Protein 6D0S (pdb70)

Solvent-accessible surface area: 13799 Å² total

Radius of gyration: 19.74 Å; Cα contacts (8 Å, |Δi|>4): 291; chains: 1; bounding box: 46×57×44 Å

GO terms:
  GO:0071889 14-3-3 protein binding (F, IDA)
  GO:0005515 protein binding (F, IPI)

Foldseek 3Di:
DDLQVVVCVQVVDQAHPLLVLLVSLQLHHPLQCLLVSLCDLLCQDDRHPVHLVVLLVVLVVLVDVVDDDLCDAVVNVVLLVSLVVSLCVVPVQDDDLQSLLLVLLLLSLVCNVDPDDSVDDDCVPPDPVSNSSSSSRSSSSSSSVCVLLVCCDGVVRNSLVVLLVVLLVLCCVVPVPLSVLCVVQVNRSCLQSSCCLSHVCPLAAPSQLVNRLVSNCSSDSCSVLSSLLLSLVCVVCVVVLSPDDHNVSNSVCSNHPPHHVPHSVVSSVSSVSSVVSCVVVVVD

Sequence (284 aa):
KTRLEKFRQLLSSQNTDLDELRKCSWPGVPREVRPITWRLLSGYLPANTETLQRKREEYFGFIEQYYIPLFQQPLVQEIFERILFIWAIRHPASVQGINDLVTPFFVVFLSEYVEEDVENFDVTNLSQDMLRSIEADSFWCMSKLLDGIQDNYTFAQPGIQKKVKALEELVSRIDEQVHNHFRRYEVEYLQFAFRWMNNLLMRELPLRCTIRLWDTYQSEGFSHFHLYVCAAFLIKWRKEILDEEDFQGLLMLLQNLPTIHWGNEEIGLLLAEAYRLKYMFADA

InterPro domains:
  IPR000195 Rab-GAP-TBC domain [PF00566] (214-457)
  IPR000195 Rab-GAP-TBC domain [PS50086] (210-434)
  IPR000195 Rab-GAP-TBC domain [SM00164] (207-460)
  IPR035969 Rab-GAP-TBC domain superfamily [SSF47923] (187-394)
  IPR035969 Rab-GAP-TBC domain superfamily [SSF47923] (370-494)

B-factor: mean 67.89, std 17.17, range [40.07, 155.14]

Organism: Homo sapiens (NCBI:txid9606)

CATH classification: 1.10.472.80

Structure (mmCIF, N/CA/C/O backbone):
data_6D0S
#
_entry.id   6D0S
#
_cell.length_a   78.015
_cell.length_b   78.015
_cell.length_c   217.699
_cell.angle_alpha   90.000
_cell.angle_beta   90.000
_cell.angle_gamma   120.000
#
_symmetry.space_group_name_H-M   'P 65 2 2'
#
loop_
_entity.id
_entity.type
_entity.pdbx_description
1 polymer 'TBC1 domain family member 22B'
2 non-polymer 'SULFATE ION'
3 non-polymer 'UNKNOWN ATOM OR ION'
#
loop_
_atom_site.group_PDB
_atom_site.id
_atom_site.type_symbol
_atom_site.label_atom_id
_atom_site.label_alt_id
_atom_site.label_comp_id
_atom_site.label_asym_id
_atom_site.label_entity_id
_atom_site.label_seq_id
_atom_site.pdbx_PDB_ins_code
_atom_site.Cartn_x
_atom_site.Cartn_y
_atom_site.Cartn_z
_atom_site.occupancy
_atom_site.B_iso_or_equiv
_atom_site.auth_seq_id
_atom_site.auth_comp_id
_atom_site.auth_asym_id
_atom_site.auth_atom_id
_atom_site.pdbx_PDB_model_num
ATOM 1 N N . LYS A 1 24 ? 81.016 3.943 5.339 1.00 104.20 183 LYS A N 1
ATOM 2 C CA . LYS A 1 24 ? 79.970 3.921 4.314 1.00 100.73 183 LYS A CA 1
ATOM 3 C C . LYS A 1 24 ? 79.874 5.223 3.534 1.00 100.33 183 LYS A C 1
ATOM 4 O O . LYS A 1 24 ? 79.849 6.306 4.125 1.00 99.73 183 LYS A O 1
ATOM 6 N N . THR A 1 25 ? 79.768 5.109 2.196 1.00 93.43 184 THR A N 1
ATOM 7 C CA . THR A 1 25 ? 79.611 6.235 1.275 1.00 88.97 184 THR A CA 1
ATOM 8 C C . THR A 1 25 ? 78.242 6.874 1.484 1.00 86.15 184 THR A C 1
ATOM 9 O O . THR A 1 25 ? 77.392 6.320 2.180 1.00 85.46 184 THR A O 1
ATOM 11 N N . ARG A 1 26 ? 78.038 8.045 0.893 1.00 79.41 185 ARG A N 1
ATOM 12 C CA . ARG A 1 26 ? 76.785 8.801 0.958 1.00 75.83 185 ARG A CA 1
ATOM 13 C C . ARG A 1 26 ? 75.620 7.997 0.351 1.00 75.59 185 ARG A C 1
ATOM 14 O O . ARG A 1 26 ? 74.582 7.831 0.998 1.00 73.62 185 ARG A O 1
ATOM 22 N N . LEU A 1 27 ? 75.814 7.497 -0.883 1.00 70.34 186 LEU A N 1
ATOM 23 C CA . LEU A 1 27 ? 74.845 6.688 -1.621 1.00 68.70 186 LEU A CA 1
ATOM 24 C C . LEU A 1 27 ? 74.466 5.422 -0.834 1.00 72.68 186 LEU A C 1
ATOM 25 O O . LEU A 1 27 ? 73.286 5.087 -0.771 1.00 72.13 186 LEU A O 1
ATOM 30 N N . GLU A 1 28 ? 75.465 4.761 -0.203 1.00 69.29 187 GLU A N 1
ATOM 31 C CA . GLU A 1 28 ? 75.320 3.532 0.583 1.00 70.11 187 GLU A CA 1
ATOM 32 C C . GLU A 1 28 ? 74.504 3.754 1.856 1.00 74.91 187 GLU A C 1
ATOM 33 O O . GLU A 1 28 ? 73.652 2.920 2.177 1.00 74.91 187 GLU A O 1
ATOM 39 N N . LYS A 1 29 ? 74.746 4.888 2.564 1.00 70.73 188 LYS A N 1
ATOM 40 C CA . LYS A 1 29 ? 74.017 5.262 3.785 1.00 70.22 188 LYS A CA 1
ATOM 41 C C . LYS A 1 29 ? 72.527 5.415 3.461 1.00 71.36 188 LYS A C 1
ATOM 42 O O . LYS A 1 29 ? 71.697 4.866 4.189 1.00 73.52 188 LYS A O 1
ATOM 44 N N . PHE A 1 30 ? 72.205 6.093 2.328 1.00 62.18 189 PHE A N 1
ATOM 45 C CA . PHE A 1 30 ? 70.840 6.299 1.837 1.00 58.81 189 PHE A CA 1
ATOM 46 C C . PHE A 1 30 ? 70.188 4.963 1.489 1.00 63.75 189 PHE A C 1
ATOM 47 O O . PHE A 1 30 ? 69.095 4.681 1.972 1.00 63.99 189 PHE A O 1
ATOM 55 N N . ARG A 1 31 ? 70.873 4.124 0.701 1.00 61.60 190 ARG A N 1
ATOM 56 C CA . ARG A 1 31 ? 70.364 2.804 0.325 1.00 63.44 190 ARG A CA 1
ATOM 57 C C . ARG A 1 31 ? 70.122 1.942 1.558 1.00 69.93 190 ARG A C 1
ATOM 58 O O . ARG A 1 31 ? 69.162 1.171 1.561 1.00 69.21 190 ARG A O 1
ATOM 66 N N . GLN A 1 32 ? 70.935 2.127 2.633 1.00 68.54 191 GLN A N 1
ATOM 67 C CA . GLN A 1 32 ? 70.716 1.395 3.888 1.00 70.79 191 GLN A CA 1
ATOM 68 C C . GLN A 1 32 ? 69.384 1.877 4.497 1.00 72.67 191 GLN A C 1
ATOM 69 O O . GLN A 1 32 ? 68.529 1.053 4.799 1.00 72.49 191 GLN A O 1
ATOM 75 N N . LEU A 1 33 ? 69.191 3.201 4.593 1.00 66.84 192 LEU A N 1
ATOM 76 C CA . LEU A 1 33 ? 67.968 3.820 5.103 1.00 66.72 192 LEU A CA 1
ATOM 77 C C . LEU A 1 33 ? 66.726 3.453 4.269 1.00 68.50 192 LEU A C 1
ATOM 78 O O . LEU A 1 33 ? 65.659 3.252 4.841 1.00 70.05 192 LEU A O 1
ATOM 83 N N . LEU A 1 34 ? 66.854 3.393 2.935 1.00 61.24 193 LEU A N 1
ATOM 84 C CA . LEU A 1 34 ? 65.709 3.114 2.064 1.00 60.32 193 LEU A CA 1
ATOM 85 C C . LEU A 1 34 ? 65.421 1.636 1.809 1.00 66.88 193 LEU A C 1
ATOM 86 O O . LEU A 1 34 ? 64.394 1.340 1.198 1.00 66.61 193 LEU A O 1
ATOM 91 N N . SER A 1 35 ? 66.296 0.720 2.243 1.00 65.98 194 SER A N 1
ATOM 92 C CA . SER A 1 35 ? 66.052 -0.713 2.030 1.00 69.80 194 SER A CA 1
ATOM 93 C C . SER A 1 35 ? 65.242 -1.335 3.175 1.00 78.03 194 SER A C 1
ATOM 94 O O . SER A 1 35 ? 64.814 -2.480 3.057 1.00 81.55 194 SER A O 1
ATOM 97 N N . SER A 1 36 ? 65.024 -0.585 4.270 1.00 74.89 195 SER A N 1
ATOM 98 C CA . SER A 1 36 ? 64.236 -1.058 5.404 1.00 77.70 195 SER A CA 1
ATOM 99 C C . SER A 1 36 ? 62.736 -0.874 5.116 1.00 82.41 195 SER A C 1
ATOM 100 O O . SER A 1 36 ? 62.364 0.052 4.388 1.00 79.20 195 SER A O 1
ATOM 103 N N . GLN A 1 37 ? 61.883 -1.772 5.668 1.00 81.93 196 GLN A N 1
ATOM 104 C CA . GLN A 1 37 ? 60.415 -1.725 5.538 1.00 81.15 196 GLN A CA 1
ATOM 105 C C . GLN A 1 37 ? 59.890 -0.372 6.104 1.00 82.92 196 GLN A C 1
ATOM 106 O O . GLN A 1 37 ? 59.072 0.299 5.463 1.00 81.09 196 GLN A O 1
ATOM 112 N N . ASN A 1 38 ? 60.419 0.029 7.278 1.00 79.75 197 ASN A N 1
ATOM 113 C CA . ASN A 1 38 ? 60.120 1.283 7.955 1.00 78.39 197 ASN A CA 1
ATOM 114 C C . ASN A 1 38 ? 61.333 2.197 7.845 1.00 81.46 197 ASN A C 1
ATOM 115 O O . ASN A 1 38 ? 62.435 1.832 8.267 1.00 83.12 197 ASN A O 1
ATOM 120 N N . THR A 1 39 ? 61.124 3.366 7.240 1.00 74.12 198 THR A N 1
ATOM 121 C CA . THR A 1 39 ? 62.157 4.363 7.022 1.00 72.00 198 THR A CA 1
ATOM 122 C C . THR A 1 39 ? 62.192 5.350 8.194 1.00 74.94 198 THR A C 1
ATOM 123 O O . THR A 1 39 ? 61.151 5.882 8.572 1.00 74.97 198 THR A O 1
ATOM 127 N N . ASP A 1 40 ? 63.372 5.579 8.783 1.00 71.57 199 ASP A N 1
ATOM 128 C CA . ASP A 1 40 ? 63.478 6.577 9.847 1.00 72.87 199 ASP A CA 1
ATOM 129 C C . ASP A 1 40 ? 63.550 7.941 9.142 1.00 73.95 199 ASP A C 1
ATOM 130 O O . ASP A 1 40 ? 64.620 8.358 8.693 1.00 72.24 199 ASP A O 1
ATOM 135 N N . LEU A 1 41 ? 62.380 8.598 9.031 1.00 69.62 200 LEU A N 1
ATOM 136 C CA . LEU A 1 41 ? 62.146 9.889 8.395 1.00 67.92 200 LEU A CA 1
ATOM 137 C C . LEU A 1 41 ? 63.046 11.005 8.934 1.00 72.35 200 LEU A C 1
ATOM 138 O O . LEU A 1 41 ? 63.532 11.813 8.148 1.00 70.14 200 LEU A O 1
ATOM 143 N N . ASP A 1 42 ? 63.314 11.004 10.252 1.00 71.49 201 ASP A N 1
ATOM 144 C CA . ASP A 1 42 ? 64.179 11.979 10.924 1.00 72.03 201 ASP A CA 1
ATOM 145 C C . ASP A 1 42 ? 65.638 11.828 10.483 1.00 73.57 201 ASP A C 1
ATOM 146 O O . ASP A 1 42 ? 66.290 12.830 10.199 1.00 71.84 201 ASP A O 1
ATOM 148 N N . GLU A 1 43 ? 66.131 10.577 10.374 1.00 70.31 202 GLU A N 1
ATOM 149 C CA . GLU A 1 43 ? 67.489 10.287 9.898 1.00 68.96 202 GLU A CA 1
ATOM 150 C C . GLU A 1 43 ? 67.610 10.643 8.401 1.00 68.25 202 GLU A C 1
ATOM 151 O O . GLU A 1 43 ? 68.599 11.259 8.007 1.00 67.33 202 GLU A O 1
ATOM 157 N N . LEU A 1 44 ? 66.588 10.291 7.594 1.00 62.02 203 LEU A N 1
ATOM 158 C CA . LEU A 1 44 ? 66.508 10.605 6.158 1.00 59.70 203 LEU A CA 1
ATOM 159 C C . LEU A 1 44 ? 66.524 12.122 5.914 1.00 62.44 203 LEU A C 1
ATOM 160 O O . LEU A 1 44 ? 67.277 12.572 5.054 1.00 61.07 203 LEU A O 1
ATOM 165 N N . ARG A 1 45 ? 65.722 12.903 6.676 1.00 59.24 204 ARG A N 1
ATOM 166 C CA . ARG A 1 45 ? 65.697 14.375 6.574 1.00 58.67 204 ARG A CA 1
ATOM 167 C C . ARG A 1 45 ? 67.099 14.911 6.876 1.00 61.11 204 ARG A C 1
ATOM 168 O O . ARG A 1 45 ? 67.605 15.719 6.106 1.00 59.38 204 ARG A O 1
ATOM 176 N N . LYS A 1 46 ? 67.739 14.409 7.961 1.00 58.45 205 LYS A N 1
ATOM 177 C CA . LYS A 1 46 ? 69.088 14.807 8.376 1.00 60.32 205 LYS A CA 1
ATOM 178 C C . LYS A 1 46 ? 70.118 14.487 7.307 1.00 63.82 205 LYS A C 1
ATOM 179 O O . LYS A 1 46 ? 70.976 15.318 7.029 1.00 62.16 205 LYS A O 1
ATOM 182 N N . CYS A 1 47 ? 69.998 13.310 6.675 1.00 61.95 206 CYS A N 1
ATOM 183 C CA . CYS A 1 47 ? 70.880 12.875 5.593 1.00 63.02 206 CYS A CA 1
ATOM 184 C C . CYS A 1 47 ? 70.647 13.677 4.305 1.00 65.55 206 CYS A C 1
ATOM 185 O O . CYS A 1 47 ? 71.579 13.838 3.533 1.00 65.35 206 CYS A O 1
ATOM 188 N N . SER A 1 48 ? 69.397 14.119 4.047 1.00 59.50 207 SER A N 1
ATOM 189 C CA . SER A 1 48 ? 69.004 14.837 2.835 1.00 56.41 207 SER A CA 1
ATOM 190 C C . SER A 1 48 ? 69.318 16.333 2.848 1.00 60.69 207 SER A C 1
ATOM 191 O O . SER A 1 48 ? 69.538 16.897 1.781 1.00 58.52 207 SER A O 1
ATOM 194 N N . TRP A 1 49 ? 69.379 16.969 4.041 1.00 58.91 208 TRP A N 1
ATOM 195 C CA . TRP A 1 49 ? 69.733 18.390 4.165 1.00 58.01 208 TRP A CA 1
ATOM 196 C C . TRP A 1 49 ? 71.019 18.752 3.367 1.00 60.27 208 TRP A C 1
ATOM 197 O O . TRP A 1 49 ? 70.972 19.705 2.585 1.00 57.71 208 TRP A O 1
ATOM 208 N N . PRO A 1 50 ? 72.132 17.966 3.418 1.00 58.63 209 PRO A N 1
ATOM 209 C CA . PRO A 1 50 ? 73.292 18.298 2.561 1.00 59.01 209 PRO A CA 1
ATOM 210 C C . PRO A 1 50 ? 73.179 17.811 1.089 1.00 60.65 209 PRO A C 1
ATOM 211 O O . PRO A 1 50 ? 74.178 17.833 0.368 1.00 61.70 209 PRO A O 1
ATOM 215 N N . GLY A 1 51 ? 71.982 17.405 0.645 1.00 52.82 210 GLY A N 1
ATOM 216 C CA . GLY A 1 51 ? 71.754 16.939 -0.722 1.00 49.90 210 GLY A CA 1
ATOM 217 C C . GLY A 1 51 ? 71.455 15.464 -0.799 1.00 55.16 210 GLY A C 1
ATOM 218 O O . GLY A 1 51 ? 71.915 14.695 0.043 1.00 57.91 210 GLY A O 1
ATOM 219 N N . VAL A 1 52 ? 70.700 15.045 -1.813 1.00 52.14 211 VAL A N 1
ATOM 220 C CA . VAL A 1 52 ? 70.314 13.638 -1.990 1.00 51.93 211 VAL A CA 1
ATOM 221 C C . VAL A 1 52 ? 71.057 13.038 -3.190 1.00 58.45 211 VAL A C 1
ATOM 222 O O . VAL A 1 52 ? 70.951 13.616 -4.273 1.00 58.21 211 VAL A O 1
ATOM 226 N N . PRO A 1 53 ? 71.736 11.860 -3.078 1.00 57.05 212 PRO A N 1
ATOM 227 C CA . PRO A 1 53 ? 72.326 11.244 -4.286 1.00 58.11 212 PRO A CA 1
ATOM 228 C C . PRO A 1 53 ? 71.254 11.047 -5.361 1.00 59.91 212 PRO A C 1
ATOM 229 O O . PRO A 1 53 ? 70.141 10.640 -5.039 1.00 57.72 212 PRO A O 1
ATOM 233 N N . ARG A 1 54 ? 71.586 11.394 -6.618 1.00 57.46 213 ARG A N 1
ATOM 234 C CA . ARG A 1 54 ? 70.745 11.310 -7.815 1.00 57.45 213 ARG A CA 1
ATOM 235 C C . ARG A 1 54 ? 70.012 9.956 -7.939 1.00 61.76 213 ARG A C 1
ATOM 236 O O . ARG A 1 54 ? 68.829 9.910 -8.270 1.00 60.21 213 ARG A O 1
ATOM 244 N N . GLU A 1 55 ? 70.738 8.862 -7.671 1.00 60.71 214 GLU A N 1
ATOM 245 C CA . GLU A 1 55 ? 70.290 7.474 -7.747 1.00 61.45 214 GLU A CA 1
ATOM 246 C C . GLU A 1 55 ? 69.055 7.172 -6.894 1.00 64.14 214 GLU A C 1
ATOM 247 O O . GLU A 1 55 ? 68.221 6.358 -7.301 1.00 62.80 214 GLU A O 1
ATOM 253 N N . VAL A 1 56 ? 68.923 7.844 -5.722 1.00 59.49 215 VAL A N 1
ATOM 254 C CA . VAL A 1 56 ? 67.814 7.589 -4.776 1.00 57.09 215 VAL A CA 1
ATOM 255 C C . VAL A 1 56 ? 66.849 8.795 -4.585 1.00 58.04 215 VAL A C 1
ATOM 256 O O . VAL A 1 56 ? 65.943 8.724 -3.753 1.00 57.57 215 VAL A O 1
ATOM 260 N N . ARG A 1 57 ? 67.008 9.844 -5.385 1.00 52.03 216 ARG A N 1
ATOM 261 C CA . ARG A 1 57 ? 66.172 11.032 -5.279 1.00 51.03 216 ARG A CA 1
ATOM 262 C C . ARG A 1 57 ? 64.662 10.786 -5.494 1.00 53.62 216 ARG A C 1
ATOM 263 O O . ARG A 1 57 ? 63.903 11.312 -4.674 1.00 53.14 216 ARG A O 1
ATOM 271 N N . PRO A 1 58 ? 64.179 10.007 -6.508 1.00 50.39 217 PRO A N 1
ATOM 272 C CA . PRO A 1 58 ? 62.725 9.815 -6.637 1.00 48.88 217 PRO A CA 1
ATOM 273 C C . PRO A 1 58 ? 62.048 9.296 -5.359 1.00 53.64 217 PRO A C 1
ATOM 274 O O . PRO A 1 58 ? 61.178 9.980 -4.824 1.00 52.76 217 PRO A O 1
ATOM 278 N N . ILE A 1 59 ? 62.466 8.135 -4.840 1.00 51.86 218 ILE A N 1
ATOM 279 C CA . ILE A 1 59 ? 61.876 7.571 -3.619 1.00 52.62 218 ILE A CA 1
ATOM 280 C C . ILE A 1 59 ? 62.083 8.530 -2.401 1.00 54.50 218 ILE A C 1
ATOM 281 O O . ILE A 1 59 ? 61.147 8.703 -1.619 1.00 52.83 218 ILE A O 1
ATOM 286 N N . THR A 1 60 ? 63.255 9.219 -2.313 1.00 50.36 219 THR A N 1
ATOM 287 C CA . THR A 1 60 ? 63.541 10.172 -1.227 1.00 49.97 219 THR A CA 1
ATOM 288 C C . THR A 1 60 ? 62.552 11.347 -1.238 1.00 52.85 219 THR A C 1
ATOM 289 O O . THR A 1 60 ? 62.015 11.661 -0.188 1.00 53.44 219 THR A O 1
ATOM 293 N N . TRP A 1 61 ? 62.272 11.947 -2.406 1.00 48.88 220 TRP A N 1
ATOM 294 C CA . TRP A 1 61 ? 61.311 13.066 -2.545 1.00 47.88 220 TRP A CA 1
ATOM 295 C C . TRP A 1 61 ? 59.889 12.613 -2.163 1.00 52.88 220 TRP A C 1
ATOM 296 O O . TRP A 1 61 ? 59.210 13.339 -1.442 1.00 53.29 220 TRP A O 1
ATOM 307 N N . ARG A 1 62 ? 59.481 11.375 -2.551 1.00 48.99 221 ARG A N 1
ATOM 308 C CA . ARG A 1 62 ? 58.158 10.828 -2.166 1.00 49.55 221 ARG A CA 1
ATOM 309 C C . ARG A 1 62 ? 58.037 10.723 -0.650 1.00 53.06 221 ARG A C 1
ATOM 310 O O . ARG A 1 62 ? 56.971 10.986 -0.091 1.00 52.87 221 ARG A O 1
ATOM 318 N N . LEU A 1 63 ? 59.136 10.332 0.012 1.00 49.38 222 LEU A N 1
ATOM 319 C CA . LEU A 1 63 ? 59.158 10.230 1.471 1.00 50.87 222 LEU A CA 1
ATOM 320 C C . LEU A 1 63 ? 59.254 11.593 2.151 1.00 55.61 222 LEU A C 1
ATOM 321 O O . LEU A 1 63 ? 58.402 11.889 2.985 1.00 58.63 222 LEU A O 1
ATOM 326 N N . LEU A 1 64 ? 60.231 12.440 1.766 1.00 50.66 223 LEU A N 1
ATOM 327 C CA . LEU A 1 64 ? 60.428 13.786 2.346 1.00 51.72 223 LEU A CA 1
ATOM 328 C C . LEU A 1 64 ? 59.207 14.706 2.216 1.00 56.55 223 LEU A C 1
ATOM 329 O O . LEU A 1 64 ? 58.942 15.493 3.124 1.00 57.24 223 LEU A O 1
ATOM 334 N N . SER A 1 65 ? 58.489 14.639 1.083 1.00 51.42 224 SER A N 1
ATOM 335 C CA . SER A 1 65 ? 57.296 15.467 0.858 1.00 51.04 224 SER A CA 1
ATOM 336 C C . SER A 1 65 ? 56.132 15.005 1.753 1.00 59.51 224 SER A C 1
ATOM 337 O O . SER A 1 65 ? 55.237 15.794 2.050 1.00 61.09 224 SER A O 1
ATOM 340 N N . GLY A 1 66 ? 56.159 13.734 2.166 1.00 57.68 225 GLY A N 1
ATOM 341 C CA . GLY A 1 66 ? 55.115 13.128 2.984 1.00 59.63 225 GLY A CA 1
ATOM 342 C C . GLY A 1 66 ? 54.083 12.382 2.160 1.00 66.05 225 GLY A C 1
ATOM 343 O O . GLY A 1 66 ? 53.163 11.791 2.724 1.00 68.52 225 GLY A O 1
ATOM 344 N N . TYR A 1 67 ? 54.233 12.405 0.814 1.00 60.17 226 TYR A N 1
ATOM 345 C CA . TYR A 1 67 ? 53.396 11.714 -0.173 1.00 58.70 226 TYR A CA 1
ATOM 346 C C . TYR A 1 67 ? 53.333 10.215 0.138 1.00 64.72 226 TYR A C 1
ATOM 347 O O . TYR A 1 67 ? 52.251 9.642 0.171 1.00 65.62 226 TYR A O 1
ATOM 356 N N . LEU A 1 68 ? 54.490 9.595 0.356 1.00 62.23 227 LEU A N 1
ATOM 357 C CA . LEU A 1 68 ? 54.591 8.196 0.732 1.00 63.88 227 LEU A CA 1
ATOM 358 C C . LEU A 1 68 ? 54.894 8.148 2.255 1.00 69.24 227 LEU A C 1
ATOM 359 O O . LEU A 1 68 ? 55.913 8.685 2.684 1.00 69.08 227 LEU A O 1
ATOM 364 N N . PRO A 1 69 ? 53.995 7.599 3.099 1.00 67.35 228 PRO A N 1
ATOM 365 C CA . PRO A 1 69 ? 54.298 7.532 4.551 1.00 69.59 228 PRO A CA 1
ATOM 366 C C . PRO A 1 69 ? 55.516 6.636 4.837 1.00 74.25 228 PRO A C 1
ATOM 367 O O . PRO A 1 69 ? 55.734 5.642 4.138 1.00 72.91 228 PRO A O 1
ATOM 371 N N . ALA A 1 70 ? 56.333 7.024 5.826 1.00 73.09 229 ALA A N 1
ATOM 372 C CA . ALA A 1 70 ? 57.578 6.345 6.186 1.00 75.07 229 ALA A CA 1
ATOM 373 C C . ALA A 1 70 ? 57.400 4.995 6.878 1.00 84.18 229 ALA A C 1
ATOM 374 O O . ALA A 1 70 ? 58.095 4.036 6.541 1.00 83.63 229 ALA A O 1
ATOM 376 N N . ASN A 1 71 ? 56.521 4.941 7.883 1.00 85.74 230 ASN A N 1
ATOM 377 C CA . ASN A 1 71 ? 56.253 3.718 8.632 1.00 89.54 230 ASN A CA 1
ATOM 378 C C . ASN A 1 71 ? 55.123 2.932 7.942 1.00 95.61 230 ASN A C 1
ATOM 379 O O . ASN A 1 71 ? 54.404 3.485 7.107 1.00 92.40 230 ASN A O 1
ATOM 381 N N . THR A 1 72 ? 54.995 1.636 8.268 1.00 96.85 231 THR A N 1
ATOM 382 C CA . THR A 1 72 ? 53.989 0.762 7.680 1.00 98.11 231 THR A CA 1
ATOM 383 C C . THR A 1 72 ? 52.592 0.997 8.281 1.00 105.56 231 THR A C 1
ATOM 384 O O . THR A 1 72 ? 51.600 0.945 7.547 1.00 104.89 231 THR A O 1
ATOM 386 N N . GLU A 1 73 ? 52.526 1.263 9.607 1.00 104.75 232 GLU A N 1
ATOM 387 C CA . GLU A 1 73 ? 51.295 1.496 10.368 1.00 130.06 232 GLU A CA 1
ATOM 388 C C . GLU A 1 73 ? 50.582 2.777 9.952 1.00 155.14 232 GLU A C 1
ATOM 389 O O . GLU A 1 73 ? 49.371 2.885 10.130 1.00 117.54 232 GLU A O 1
ATOM 391 N N . THR A 1 78 ? 47.815 2.497 -1.097 1.00 76.94 237 THR A N 1
ATOM 392 C CA . THR A 1 78 ? 48.300 3.797 -0.668 1.00 76.27 237 THR A CA 1
ATOM 393 C C . THR A 1 78 ? 48.955 4.620 -1.817 1.00 82.92 237 THR A C 1
ATOM 394 O O . THR A 1 78 ? 48.610 5.802 -1.984 1.00 82.23 237 THR A O 1
ATOM 396 N N . LEU A 1 79 ? 49.910 4.016 -2.589 1.00 78.97 238 LEU A N 1
ATOM 397 C CA . LEU A 1 79 ? 50.589 4.743 -3.673 1.00 75.87 238 LEU A CA 1
ATOM 398 C C . LEU A 1 79 ? 49.795 4.683 -4.965 1.00 79.19 238 LEU A C 1
ATOM 399 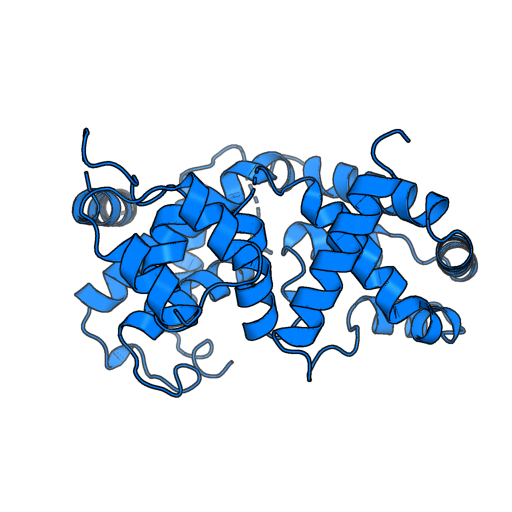O O . LEU A 1 79 ? 49.538 5.720 -5.577 1.00 75.78 238 LEU A O 1
ATOM 404 N N . GLN A 1 80 ? 49.383 3.469 -5.365 1.00 78.86 239 GLN A N 1
ATOM 405 C CA . GLN A 1 80 ? 48.586 3.277 -6.572 1.00 79.15 239 GLN A CA 1
ATOM 406 C C . GLN A 1 80 ? 47.172 3.852 -6.438 1.00 80.97 239 GLN A C 1
ATOM 407 O O . GLN A 1 80 ? 46.558 4.147 -7.452 1.00 81.56 239 GLN A O 1
ATOM 410 N N . ARG A 1 81 ? 46.698 4.064 -5.196 1.00 75.34 240 ARG A N 1
ATOM 411 C CA . ARG A 1 81 ? 45.408 4.634 -4.841 1.00 75.18 240 ARG A CA 1
ATOM 412 C C . ARG A 1 81 ? 45.487 6.142 -4.917 1.00 76.63 240 ARG A C 1
ATOM 413 O O . ARG A 1 81 ? 44.515 6.789 -5.320 1.00 76.37 240 ARG A O 1
ATOM 415 N N . LYS A 1 82 ? 46.648 6.716 -4.514 1.00 71.37 241 LYS A N 1
ATOM 416 C CA . LYS A 1 82 ? 46.895 8.155 -4.597 1.00 68.46 241 LYS A CA 1
ATOM 417 C C . LYS A 1 82 ? 46.963 8.505 -6.074 1.00 65.81 241 LYS A C 1
ATOM 418 O O . LYS A 1 82 ? 46.372 9.499 -6.496 1.00 64.81 241 LYS A O 1
ATOM 420 N N . ARG A 1 83 ? 47.616 7.638 -6.869 1.00 59.98 242 ARG A N 1
ATOM 421 C CA . ARG A 1 83 ? 47.749 7.802 -8.319 1.00 59.55 242 ARG A CA 1
ATOM 422 C C . ARG A 1 83 ? 46.404 7.745 -9.005 1.00 66.54 242 ARG A C 1
ATOM 423 O O . ARG A 1 83 ? 46.130 8.588 -9.865 1.00 67.96 242 ARG A O 1
ATOM 431 N N . GLU A 1 84 ? 45.548 6.801 -8.577 1.00 63.00 243 GLU A N 1
ATOM 432 C CA . GLU A 1 84 ? 44.189 6.612 -9.073 1.00 64.29 243 GLU A CA 1
ATOM 433 C C . GLU A 1 84 ? 43.291 7.787 -8.674 1.00 67.70 243 GLU A C 1
ATOM 434 O O . GLU A 1 84 ? 42.419 8.179 -9.454 1.00 68.25 243 GLU A O 1
ATOM 440 N N . GLU A 1 85 ? 43.516 8.367 -7.470 1.00 62.46 244 GLU A N 1
ATOM 441 C CA . GLU A 1 85 ? 42.744 9.512 -6.978 1.00 61.92 244 GLU A CA 1
ATOM 442 C C . GLU A 1 85 ? 42.922 10.702 -7.940 1.00 64.24 244 GLU A C 1
ATOM 443 O O . GLU A 1 85 ? 41.942 11.345 -8.324 1.00 65.65 244 GLU A O 1
ATOM 449 N N . TYR A 1 86 ? 44.168 10.928 -8.400 1.00 58.06 245 TYR A N 1
ATOM 450 C CA . TYR A 1 86 ? 44.501 11.979 -9.363 1.00 55.58 245 TYR A CA 1
ATOM 451 C C . TYR A 1 86 ? 43.773 11.793 -10.695 1.00 61.03 245 TYR A C 1
ATOM 452 O O . TYR A 1 86 ? 43.226 12.764 -11.219 1.00 62.18 245 TYR A O 1
ATOM 461 N N . PHE A 1 87 ? 43.797 10.564 -11.262 1.00 57.28 246 PHE A N 1
ATOM 462 C CA . PHE A 1 87 ? 43.102 10.257 -12.527 1.00 57.13 246 PHE A CA 1
ATOM 463 C C . PHE A 1 87 ? 41.590 10.281 -12.350 1.00 61.83 246 PHE A C 1
ATOM 464 O O . PHE A 1 87 ? 40.895 10.638 -13.290 1.00 61.67 246 PHE A O 1
ATOM 472 N N . GLY A 1 88 ? 41.121 10.028 -11.122 1.00 60.00 247 GLY A N 1
ATOM 473 C CA . GLY A 1 88 ? 39.720 10.165 -10.730 1.00 61.76 247 GLY A CA 1
ATOM 474 C C . GLY A 1 88 ? 39.272 11.623 -10.830 1.00 66.76 247 GLY A C 1
ATOM 475 O O . GLY A 1 88 ? 38.117 11.885 -11.173 1.00 69.00 247 GLY A O 1
ATOM 476 N N . PHE A 1 89 ? 40.191 12.603 -10.579 1.00 60.62 248 PHE A N 1
ATOM 477 C CA . PHE A 1 89 ? 39.867 14.028 -10.736 1.00 60.37 248 PHE A CA 1
ATOM 478 C C . PHE A 1 89 ? 39.780 14.353 -12.227 1.00 69.74 248 PHE A C 1
ATOM 479 O O . PHE A 1 89 ? 38.866 15.066 -12.649 1.00 72.70 248 PHE A O 1
ATOM 487 N N . ILE A 1 90 ? 40.701 13.798 -13.036 1.00 66.32 249 ILE A N 1
ATOM 488 C CA . ILE A 1 90 ? 4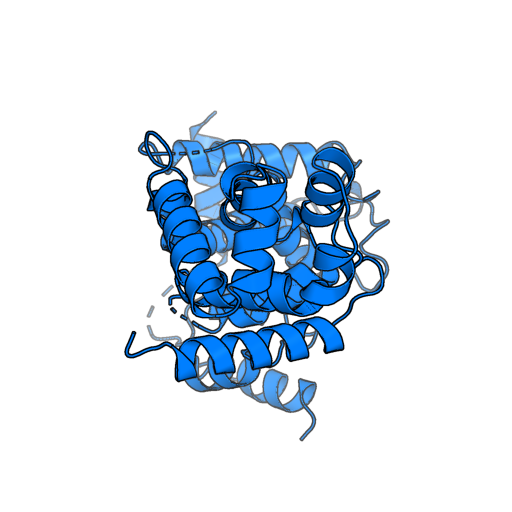0.679 13.981 -14.491 1.00 66.41 249 ILE A CA 1
ATOM 489 C C . ILE A 1 90 ? 39.397 13.375 -15.088 1.00 73.99 249 ILE A C 1
ATOM 490 O O . ILE A 1 90 ? 38.772 14.023 -15.918 1.00 74.26 249 ILE A O 1
ATOM 495 N N . GLU A 1 91 ? 38.997 12.163 -14.639 1.00 74.33 250 GLU A N 1
ATOM 496 C CA . GLU A 1 91 ? 37.781 11.459 -15.092 1.00 78.08 250 GLU A CA 1
ATOM 497 C C . GLU A 1 91 ? 36.526 12.232 -14.692 1.00 90.38 250 GLU A C 1
ATOM 498 O O . GLU A 1 91 ? 35.587 12.293 -15.480 1.00 93.48 250 GLU A O 1
ATOM 500 N N . GLN A 1 92 ? 36.539 12.858 -13.487 1.00 90.02 251 GLN A N 1
ATOM 501 C CA . GLN A 1 92 ? 35.471 13.687 -12.906 1.00 92.79 251 GLN A CA 1
ATOM 502 C C . GLN A 1 92 ? 35.227 14.915 -13.777 1.00 100.65 251 GLN A C 1
ATOM 503 O O . GLN A 1 92 ? 34.089 15.374 -13.880 1.00 103.08 251 GLN A O 1
ATOM 509 N N . TYR A 1 93 ? 36.297 15.440 -14.408 1.00 97.41 252 TYR A N 1
ATOM 510 C CA . TYR A 1 93 ? 36.248 16.589 -15.312 1.00 98.55 252 TYR A CA 1
ATOM 511 C C . TYR A 1 93 ? 35.491 16.211 -16.600 1.00 103.43 252 TYR A C 1
ATOM 512 O O . TYR A 1 93 ? 34.833 17.074 -17.192 1.00 104.60 252 TYR A O 1
ATOM 521 N N . TYR A 1 94 ? 35.524 14.912 -16.982 1.00 99.36 253 TYR A N 1
ATOM 522 C CA . TYR A 1 94 ? 34.783 14.391 -18.139 1.00 117.85 253 TYR A CA 1
ATOM 5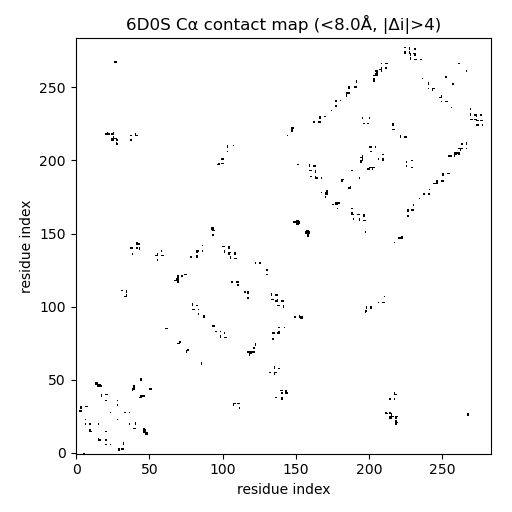23 C C . TYR A 1 94 ? 33.405 13.876 -17.692 1.00 148.28 253 TYR A C 1
ATOM 524 O O . TYR A 1 94 ? 32.466 14.651 -17.512 1.00 113.65 253 TYR A O 1
ATOM 533 C CA . ILE A 1 120 ? 64.728 22.469 -22.570 1.00 102.63 279 ILE A CA 1
ATOM 534 C C . ILE A 1 120 ? 64.047 21.685 -23.702 1.00 107.47 279 ILE A C 1
ATOM 535 O O . ILE A 1 120 ? 62.836 21.848 -23.889 1.00 106.61 279 ILE A O 1
ATOM 536 N N . PRO A 1 121 ? 64.797 20.827 -24.455 1.00 105.04 280 PRO A N 1
ATOM 537 C CA . PRO A 1 121 ? 64.170 20.064 -25.563 1.00 105.93 280 PRO A CA 1
ATOM 538 C C . PRO A 1 121 ? 63.146 18.994 -25.142 1.00 104.00 280 PRO A C 1
ATOM 539 O O . PRO A 1 121 ? 62.305 18.609 -25.960 1.00 104.93 280 PRO A O 1
ATOM 543 N N . LEU A 1 122 ? 63.205 18.521 -23.874 1.00 94.26 281 LEU A N 1
ATOM 544 C CA . LEU A 1 122 ? 62.245 17.568 -23.305 1.00 89.76 281 LEU A CA 1
ATOM 545 C C . LEU A 1 122 ? 60.907 18.319 -23.105 1.00 87.56 281 LEU A C 1
ATOM 546 O O . LEU A 1 122 ? 59.837 17.723 -23.240 1.00 86.55 281 LEU A O 1
ATOM 551 N N . PHE A 1 123 ? 60.986 19.634 -22.820 1.00 80.66 282 PHE A N 1
ATOM 552 C CA . PHE A 1 123 ? 59.836 20.504 -22.565 1.00 78.79 282 PHE A CA 1
ATOM 553 C C . PHE A 1 123 ? 59.245 21.135 -23.839 1.00 84.77 282 PHE A C 1
ATOM 554 O O . PHE A 1 123 ? 58.259 21.869 -23.754 1.00 85.27 282 PHE A O 1
ATOM 562 N N . GLN A 1 124 ? 59.824 20.824 -25.012 1.00 81.73 283 GLN A N 1
ATOM 563 C CA . GLN A 1 124 ? 59.326 21.280 -26.310 1.00 83.79 283 GLN A CA 1
ATOM 564 C C . GLN A 1 124 ? 58.414 20.189 -26.929 1.00 85.24 283 GLN A C 1
ATOM 565 O O . GLN A 1 124 ? 57.944 20.335 -28.055 1.00 87.17 283 GLN A O 1
ATOM 567 N N . GLN A 1 125 ? 58.160 19.105 -26.172 1.00 77.65 284 GLN A N 1
ATOM 568 C CA . GLN A 1 125 ? 57.288 18.001 -26.563 1.00 76.54 284 GLN A CA 1
ATOM 569 C C . GLN A 1 125 ? 55.839 18.354 -26.188 1.00 74.34 284 GLN A C 1
ATOM 570 O O . GLN A 1 125 ? 55.566 18.590 -25.015 1.00 72.27 284 GLN A O 1
ATOM 576 N N . PRO A 1 126 ? 54.906 18.417 -27.163 1.00 69.95 285 PRO A N 1
ATOM 577 C CA . PRO A 1 126 ? 53.508 18.769 -26.834 1.00 68.19 285 PRO A CA 1
ATOM 578 C C . PRO A 1 126 ? 52.878 17.958 -25.702 1.00 69.61 285 PRO A C 1
ATOM 579 O O . PRO A 1 126 ? 52.055 18.497 -24.952 1.00 68.41 285 PRO A O 1
ATOM 583 N N . LEU A 1 127 ? 53.250 16.672 -25.566 1.00 65.19 286 LEU A N 1
ATOM 584 C CA . LEU A 1 127 ? 52.661 15.885 -24.498 1.00 63.65 286 LEU A CA 1
ATOM 585 C C . LEU A 1 127 ? 53.146 16.354 -23.123 1.00 65.71 286 LEU A C 1
ATOM 586 O O . LEU A 1 127 ? 52.318 16.476 -22.226 1.00 65.66 286 LEU A O 1
ATOM 591 N N . VAL A 1 128 ? 54.449 16.674 -22.985 1.00 62.08 287 VAL A N 1
ATOM 592 C CA . VAL A 1 128 ? 55.061 17.155 -21.741 1.00 59.86 287 VAL A CA 1
ATOM 593 C C . VAL A 1 128 ? 54.403 18.457 -21.315 1.00 64.44 287 VAL A C 1
ATOM 594 O O . VAL A 1 128 ? 53.983 18.564 -20.166 1.00 62.68 287 VAL A O 1
ATOM 598 N N . GLN A 1 129 ? 54.234 19.410 -22.255 1.00 64.75 288 GLN A N 1
ATOM 599 C CA . GLN A 1 129 ? 53.583 20.704 -21.979 1.00 64.34 288 GLN A CA 1
ATOM 600 C C . GLN A 1 129 ? 52.095 20.540 -21.584 1.00 63.89 288 GLN A C 1
ATOM 601 O O . GLN A 1 129 ? 51.645 21.196 -20.649 1.00 61.99 288 GLN A O 1
ATOM 604 N N . GLU A 1 130 ? 51.352 19.638 -22.269 1.00 59.28 289 GLU A N 1
ATOM 605 C CA . GLU A 1 130 ? 49.946 19.361 -21.939 1.00 57.55 289 GLU A CA 1
ATOM 606 C C . GLU A 1 130 ? 49.857 18.719 -20.541 1.00 59.31 289 GLU A C 1
ATOM 607 O O . GLU A 1 130 ? 48.940 19.046 -19.790 1.00 57.81 289 GLU A O 1
ATOM 609 N N . ILE A 1 131 ? 50.859 17.866 -20.167 1.00 54.35 290 ILE A N 1
ATOM 610 C CA . ILE A 1 131 ? 50.921 17.257 -18.836 1.00 51.92 290 ILE A CA 1
ATOM 611 C C . ILE A 1 131 ? 51.124 18.349 -17.770 1.00 53.86 290 ILE A C 1
ATOM 612 O O . ILE A 1 131 ? 50.440 18.321 -16.743 1.00 51.89 290 ILE A O 1
ATOM 617 N N . PHE A 1 132 ? 52.018 19.328 -18.035 1.00 51.46 291 PHE A N 1
ATOM 618 C CA . PHE A 1 132 ? 52.293 20.451 -17.111 1.00 49.87 291 PHE A CA 1
ATOM 619 C C . PHE A 1 132 ? 51.037 21.273 -16.882 1.00 53.62 291 PHE A C 1
ATOM 620 O O . PHE A 1 132 ? 50.652 21.469 -15.734 1.00 53.81 291 PHE A O 1
ATOM 628 N N . GLU A 1 133 ? 50.330 21.613 -17.960 1.00 51.69 292 GLU A N 1
ATOM 629 C CA . GLU A 1 133 ? 49.053 22.327 -17.922 1.00 52.61 292 GLU A CA 1
ATOM 630 C C . GLU A 1 133 ? 47.982 21.552 -17.146 1.00 56.26 292 GLU A C 1
ATOM 631 O O . GLU A 1 133 ? 47.330 22.148 -16.307 1.00 53.81 292 GLU A O 1
ATOM 633 N N . ARG A 1 134 ? 47.837 20.225 -17.387 1.00 53.87 293 ARG A N 1
ATOM 634 C CA . ARG A 1 134 ? 46.815 19.413 -16.732 1.00 54.15 293 ARG A CA 1
ATOM 635 C C . ARG A 1 134 ? 46.971 19.367 -15.218 1.00 57.04 293 ARG A C 1
ATOM 636 O O . ARG A 1 134 ? 45.998 19.619 -14.501 1.00 56.77 293 ARG A O 1
ATOM 644 N N . ILE A 1 135 ? 48.202 19.100 -14.753 1.00 51.89 294 ILE A N 1
ATOM 645 C CA . ILE A 1 135 ? 48.604 19.035 -13.353 1.00 50.38 294 ILE A CA 1
ATOM 646 C C . ILE A 1 135 ? 48.205 20.339 -12.629 1.00 59.16 294 ILE A C 1
ATOM 647 O O . ILE A 1 135 ? 47.605 20.281 -11.550 1.00 58.22 294 ILE A O 1
ATOM 652 N N . LEU A 1 136 ? 48.532 21.500 -13.237 1.00 58.71 295 LEU A N 1
ATOM 653 C CA . LEU A 1 136 ? 48.191 22.792 -12.667 1.00 60.19 295 LEU A CA 1
ATOM 654 C C . LEU A 1 136 ? 46.728 23.095 -12.721 1.00 61.96 295 LEU A C 1
ATOM 655 O O . LEU A 1 136 ? 46.204 23.664 -11.766 1.00 62.98 295 LEU A O 1
ATOM 660 N N . PHE A 1 137 ? 46.064 22.707 -13.800 1.00 57.30 296 PHE A N 1
ATOM 661 C CA . PHE A 1 137 ? 44.621 22.872 -13.959 1.00 58.49 296 PHE A CA 1
ATOM 662 C C . PHE A 1 137 ? 43.882 22.094 -12.838 1.00 61.16 296 PHE A C 1
ATOM 663 O O . PHE A 1 137 ? 43.016 22.672 -12.175 1.00 62.13 296 PHE A O 1
ATOM 671 N N . ILE A 1 138 ? 44.273 20.815 -12.599 1.00 54.17 297 ILE A N 1
ATOM 672 C CA . ILE A 1 138 ? 43.709 19.965 -11.549 1.00 53.63 297 ILE A CA 1
ATOM 673 C C . ILE A 1 138 ? 44.020 20.561 -10.169 1.00 58.15 297 ILE A C 1
ATOM 674 O O . ILE A 1 138 ? 43.126 20.648 -9.328 1.00 58.40 297 ILE A O 1
ATOM 679 N N . TRP A 1 139 ? 45.266 21.026 -9.969 1.00 54.40 298 TRP A N 1
ATOM 680 C CA . TRP A 1 139 ? 45.663 21.653 -8.720 1.00 54.76 298 TRP A CA 1
ATOM 681 C C . TRP A 1 139 ? 44.767 22.870 -8.446 1.00 61.01 298 TRP A C 1
ATOM 682 O O . TRP A 1 139 ? 44.250 22.970 -7.338 1.00 62.55 298 TRP A O 1
ATOM 693 N N . ALA A 1 140 ? 44.558 23.753 -9.460 1.00 56.48 299 ALA A N 1
ATOM 694 C CA . ALA A 1 140 ? 43.723 24.955 -9.358 1.00 58.26 299 ALA A CA 1
ATOM 695 C C . ALA A 1 140 ? 42.288 24.587 -8.980 1.00 62.39 299 ALA A C 1
ATOM 696 O O . ALA A 1 140 ? 41.720 25.218 -8.092 1.00 62.03 299 ALA A O 1
ATOM 698 N N . ILE A 1 141 ? 41.740 23.517 -9.594 1.00 60.15 300 ILE A N 1
ATOM 699 C CA . ILE A 1 141 ? 40.384 23.023 -9.305 1.00 62.72 300 ILE A CA 1
ATOM 700 C C . ILE A 1 141 ? 40.274 22.546 -7.838 1.00 65.66 300 ILE A C 1
ATOM 701 O O . ILE A 1 141 ? 39.232 22.736 -7.183 1.00 67.07 300 ILE A O 1
ATOM 706 N N . ARG A 1 142 ? 41.364 21.947 -7.338 1.00 57.99 301 ARG A N 1
ATOM 707 C CA . ARG A 1 142 ? 41.412 21.395 -5.990 1.00 58.32 301 ARG A CA 1
ATOM 708 C C . ARG A 1 142 ? 41.690 22.433 -4.934 1.00 62.89 301 ARG A C 1
ATOM 709 O O . ARG A 1 142 ? 41.597 22.112 -3.759 1.00 64.60 301 ARG A O 1
ATOM 717 N N . HIS A 1 143 ? 42.033 23.671 -5.341 1.00 58.91 302 HIS A N 1
ATOM 718 C CA . HIS A 1 143 ? 42.330 24.779 -4.445 1.00 60.19 302 HIS A CA 1
ATOM 719 C C . HIS A 1 143 ? 41.505 26.029 -4.844 1.00 67.23 302 HIS A C 1
ATOM 720 O O . HIS A 1 143 ? 42.046 26.977 -5.407 1.00 66.33 302 HIS A O 1
ATOM 727 N N . PRO A 1 144 ? 40.177 26.041 -4.578 1.00 67.82 303 PRO A N 1
ATOM 728 C CA . PRO A 1 144 ? 39.351 27.181 -5.013 1.00 70.59 303 PRO A CA 1
ATOM 729 C C . PRO A 1 144 ? 39.703 28.560 -4.426 1.00 78.85 303 PRO A C 1
ATOM 730 O O . PRO A 1 144 ? 39.276 29.556 -4.999 1.00 79.15 303 PRO A O 1
ATOM 734 N N . ALA A 1 145 ? 40.476 28.637 -3.318 1.00 78.54 304 ALA A N 1
ATOM 735 C CA . ALA A 1 145 ? 40.874 29.937 -2.738 1.00 81.08 304 ALA A CA 1
ATOM 736 C C . ALA A 1 145 ? 42.020 30.560 -3.563 1.00 86.84 304 ALA A C 1
ATOM 737 O O . ALA A 1 145 ? 42.266 31.768 -3.470 1.00 89.14 304 ALA A O 1
ATOM 739 N N . SER A 1 146 ? 42.688 29.729 -4.388 1.00 81.39 305 SER A N 1
ATOM 740 C CA . SER A 1 146 ? 43.817 30.089 -5.243 1.00 80.12 305 SER A CA 1
ATOM 741 C C . SER A 1 146 ? 43.420 30.259 -6.729 1.00 87.13 305 SER A C 1
ATOM 742 O O . SER A 1 146 ? 43.731 31.297 -7.318 1.00 87.82 305 SER A O 1
ATOM 745 N N . GLY A 1 147 ? 42.981 29.170 -7.368 1.00 83.78 306 GLY A N 1
ATOM 746 C CA . VAL A 1 149 ? 48.161 31.252 -9.844 1.00 96.45 308 VAL A CA 1
ATOM 747 C C . VAL A 1 149 ? 48.243 30.529 -11.193 1.00 98.91 308 VAL A C 1
ATOM 748 O O . VAL A 1 149 ? 47.569 29.517 -11.389 1.00 97.42 308 VAL A O 1
ATOM 749 N N . GLN A 1 150 ? 49.060 31.070 -12.120 1.00 95.98 309 GLN A N 1
ATOM 750 C CA . GLN A 1 150 ? 49.318 30.543 -13.475 1.00 95.23 309 GLN A CA 1
ATOM 751 C C . GLN A 1 150 ? 50.814 30.678 -13.815 1.00 96.89 309 GLN A C 1
ATOM 752 O O . GLN A 1 150 ? 51.350 29.862 -14.577 1.00 95.46 309 GLN A O 1
ATOM 754 N N . GLY A 1 151 ? 51.468 31.682 -13.206 1.00 91.79 310 GLY A N 1
ATOM 755 C CA . GLY A 1 151 ? 52.897 31.948 -13.342 1.00 89.72 310 GLY A CA 1
ATOM 756 C C . GLY A 1 151 ? 53.743 31.033 -12.474 1.00 88.02 310 GLY A C 1
ATOM 757 O O . GLY A 1 151 ? 54.844 31.406 -12.057 1.00 87.56 310 GLY A O 1
ATOM 758 N N . ILE A 1 152 ? 53.213 29.832 -12.176 1.00 80.63 311 ILE A N 1
ATOM 759 C CA . ILE 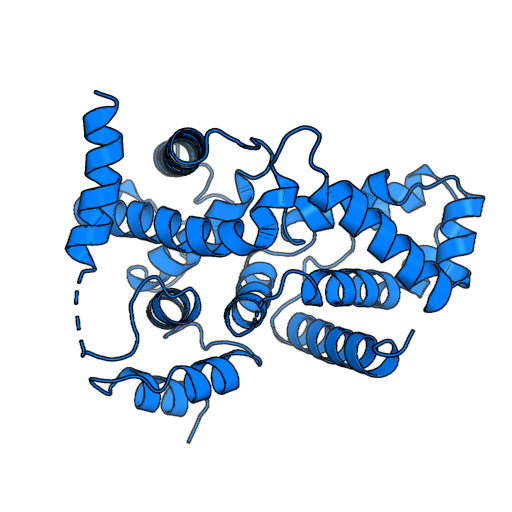A 1 152 ? 53.852 28.790 -11.375 1.00 77.67 311 ILE A CA 1
ATOM 760 C C . ILE A 1 152 ? 53.805 27.451 -12.115 1.00 79.71 311 ILE A C 1
ATOM 761 O O . ILE A 1 152 ? 53.797 26.382 -11.497 1.00 78.53 311 ILE A O 1
ATOM 766 N N . ASN A 1 153 ? 53.830 27.522 -13.453 1.00 76.38 312 ASN A N 1
ATOM 767 C CA . ASN A 1 153 ? 53.851 26.355 -14.329 1.00 75.48 312 ASN A CA 1
ATOM 768 C C . ASN A 1 153 ? 55.199 25.684 -14.211 1.00 77.08 312 ASN A C 1
ATOM 769 O O . ASN A 1 153 ? 55.308 24.467 -14.334 1.00 77.22 312 ASN A O 1
ATOM 771 N N . ASP A 1 154 ? 56.218 26.496 -13.917 1.00 72.14 313 ASP A N 1
ATOM 772 C CA . ASP A 1 154 ? 57.621 26.137 -13.712 1.00 70.32 313 ASP A CA 1
ATOM 773 C C . ASP A 1 154 ? 57.775 25.117 -12.582 1.00 67.76 313 ASP A C 1
ATOM 774 O O . ASP A 1 154 ? 58.572 24.197 -12.711 1.00 68.35 313 ASP A O 1
ATOM 777 N N . LEU A 1 155 ? 57.027 25.297 -11.467 1.00 58.93 314 LEU A N 1
ATOM 778 C CA . LEU A 1 155 ? 57.092 24.493 -10.245 1.00 55.25 314 LEU A CA 1
ATOM 779 C C . LEU A 1 155 ? 56.898 22.994 -10.428 1.00 58.51 314 LEU A C 1
ATOM 780 O O . LEU A 1 155 ? 57.350 22.229 -9.566 1.00 57.33 314 LEU A O 1
ATOM 785 N N . VAL A 1 156 ? 56.259 22.571 -11.544 1.00 54.17 315 VAL A N 1
ATOM 786 C CA . VAL A 1 156 ? 56.019 21.163 -11.881 1.00 53.85 315 VAL A CA 1
ATOM 787 C C . VAL A 1 156 ? 57.325 20.522 -12.341 1.00 52.88 315 VAL A C 1
ATOM 788 O O . VAL A 1 156 ? 57.582 19.369 -12.030 1.00 50.24 315 VAL A O 1
ATOM 792 N N . THR A 1 157 ? 58.085 21.263 -13.152 1.00 50.11 316 THR A N 1
ATOM 793 C CA . THR A 1 157 ? 59.314 20.885 -13.851 1.00 50.68 316 THR A CA 1
ATOM 794 C C . THR A 1 157 ? 60.290 20.066 -12.988 1.00 53.22 316 THR A C 1
ATOM 795 O O . THR A 1 157 ? 60.611 18.972 -13.435 1.00 54.01 316 THR A O 1
ATOM 799 N N . PRO A 1 158 ? 60.790 20.501 -11.791 1.00 49.08 317 PRO A N 1
ATOM 800 C CA . PRO A 1 158 ? 61.758 19.650 -11.064 1.00 47.35 317 PRO A CA 1
ATOM 801 C C . PRO A 1 158 ? 61.199 18.282 -10.677 1.00 47.34 317 PRO A C 1
ATOM 802 O O . PRO A 1 158 ? 61.934 17.301 -10.727 1.00 45.98 317 PRO A O 1
ATOM 806 N N . PHE A 1 159 ? 59.914 18.212 -10.287 1.00 43.20 318 PHE A N 1
ATOM 807 C CA . PHE A 1 159 ? 59.288 16.943 -9.924 1.00 43.61 318 PHE A CA 1
ATOM 808 C C . PHE A 1 159 ? 59.217 16.029 -11.121 1.00 48.89 318 PHE A C 1
ATOM 809 O O . PHE A 1 159 ? 59.603 14.872 -11.013 1.00 49.22 318 PHE A O 1
ATOM 817 N N . PHE A 1 160 ? 58.800 16.560 -12.277 1.00 47.79 319 PHE A N 1
ATOM 818 C CA . PHE A 1 160 ? 58.709 15.767 -13.512 1.00 48.68 319 PHE A CA 1
ATOM 819 C C . PHE A 1 160 ? 60.057 15.180 -13.911 1.00 52.53 319 PHE A C 1
ATOM 820 O O . PHE A 1 160 ? 60.123 13.999 -14.181 1.00 52.73 319 PHE A O 1
ATOM 828 N N . VAL A 1 161 ? 61.125 15.985 -13.904 1.00 49.99 320 VAL A N 1
ATOM 829 C CA . VAL A 1 161 ? 62.479 15.536 -14.271 1.00 50.78 320 VAL A CA 1
ATOM 830 C C . VAL A 1 161 ? 62.997 14.466 -13.280 1.00 54.87 320 VAL A C 1
ATOM 831 O O . VAL A 1 161 ? 63.590 13.476 -13.706 1.00 56.93 320 VAL A O 1
ATOM 835 N N . VAL A 1 162 ? 62.775 14.674 -11.967 1.00 48.64 321 VAL A N 1
ATOM 836 C CA . VAL A 1 162 ? 63.186 13.727 -10.934 1.00 47.47 321 VAL A CA 1
ATOM 837 C C . VAL A 1 162 ? 62.432 12.385 -11.123 1.00 51.49 321 VAL A C 1
ATOM 838 O O . VAL A 1 162 ? 63.065 11.337 -11.125 1.00 51.09 321 VAL A O 1
ATOM 842 N N . PHE A 1 163 ? 61.099 12.420 -11.300 1.00 46.95 322 PHE A N 1
ATOM 843 C CA . PHE A 1 163 ? 60.340 11.170 -11.448 1.00 46.54 322 PHE A CA 1
ATOM 844 C C . PHE A 1 163 ? 60.601 10.492 -12.780 1.00 53.35 322 PHE A C 1
ATOM 845 O O . PHE A 1 163 ? 60.561 9.279 -12.835 1.00 54.52 322 PHE A O 1
ATOM 853 N N . LEU A 1 164 ? 60.943 11.253 -13.834 1.00 52.60 323 LEU A N 1
ATOM 854 C CA . LEU A 1 164 ? 61.302 10.683 -15.121 1.00 55.00 323 LEU A CA 1
ATOM 855 C C . LEU A 1 164 ? 62.686 9.978 -15.051 1.00 60.83 323 LEU A C 1
ATOM 856 O O . LEU A 1 164 ? 62.855 8.910 -15.642 1.00 61.39 323 LEU A O 1
ATOM 861 N N . SER A 1 165 ? 63.640 10.549 -14.289 1.00 58.18 324 SER A N 1
ATOM 862 C CA . SER A 1 165 ? 64.998 10.008 -14.109 1.00 60.61 324 SER A CA 1
ATOM 863 C C . SER A 1 165 ? 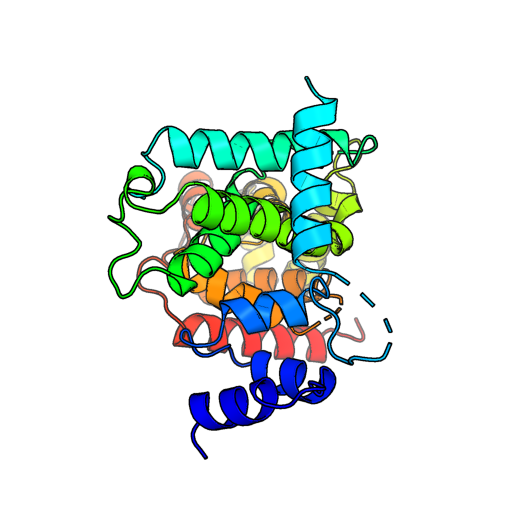65.023 8.598 -13.501 1.00 68.90 324 SER A C 1
ATOM 864 O O . SER A 1 165 ? 65.977 7.856 -13.719 1.00 71.02 324 SER A O 1
ATOM 867 N N . GLU A 1 166 ? 63.970 8.227 -12.768 1.00 66.48 325 GLU A N 1
ATOM 868 C CA . GLU A 1 166 ? 63.806 6.910 -12.171 1.00 68.33 325 GLU A CA 1
ATOM 869 C C . GLU A 1 166 ? 63.787 5.814 -13.260 1.00 76.86 325 GLU A C 1
ATOM 870 O O . GLU A 1 166 ? 64.445 4.784 -13.091 1.00 79.12 325 GLU A O 1
ATOM 876 N N . TYR A 1 167 ? 63.086 6.071 -14.393 1.00 74.44 326 TYR A N 1
ATOM 877 C CA . TYR A 1 167 ? 62.920 5.147 -15.528 1.00 76.88 326 TYR A CA 1
ATOM 878 C C . TYR A 1 167 ? 63.852 5.436 -16.732 1.00 85.48 326 TYR A C 1
ATOM 879 O O . TYR A 1 167 ? 63.815 4.697 -17.712 1.00 87.98 326 TYR A O 1
ATOM 888 N N . VAL A 1 168 ? 64.649 6.516 -16.685 1.00 83.68 327 VAL A N 1
ATOM 889 C CA . VAL A 1 168 ? 65.561 6.889 -17.774 1.00 86.25 327 VAL A CA 1
ATOM 890 C C . VAL A 1 168 ? 67.013 6.870 -17.281 1.00 95.66 327 VAL A C 1
ATOM 891 O O . VAL A 1 168 ? 67.373 7.628 -16.367 1.00 94.17 327 VAL A O 1
ATOM 895 N N . GLU A 1 169 ? 67.837 5.997 -17.905 1.00 97.78 328 GLU A N 1
ATOM 896 C CA . GLU A 1 169 ? 69.254 5.782 -17.606 1.00 100.22 328 GLU A CA 1
ATOM 897 C C . GLU A 1 169 ? 70.062 7.093 -17.562 1.00 105.51 328 GLU A C 1
ATOM 898 O O . GLU A 1 169 ? 70.435 7.548 -16.476 1.00 102.54 328 GLU A O 1
ATOM 900 N N . GLU A 1 170 ? 70.289 7.705 -18.741 1.00 105.83 329 GLU A N 1
ATOM 901 C CA . GLU A 1 170 ? 71.038 8.950 -18.917 1.00 106.23 329 GLU A CA 1
ATOM 902 C C . GLU A 1 170 ? 70.429 9.800 -20.052 1.00 110.49 329 GLU A C 1
ATOM 903 O O . GLU A 1 170 ? 69.707 9.264 -20.903 1.00 111.70 329 GLU A O 1
ATOM 905 N N . ASP A 1 171 ? 70.744 11.121 -20.058 1.00 105.22 330 ASP A N 1
ATOM 906 C CA . ASP A 1 171 ? 70.294 12.132 -21.027 1.00 104.88 330 ASP A CA 1
ATOM 907 C C . ASP A 1 171 ? 68.756 12.240 -21.092 1.00 104.14 330 ASP A C 1
ATOM 908 O O . ASP A 1 171 ? 68.152 12.085 -22.160 1.00 105.09 330 ASP A O 1
ATOM 910 N N . VAL A 1 172 ? 68.134 12.532 -19.928 1.00 95.53 331 VAL A N 1
ATOM 911 C CA . VAL A 1 172 ? 66.689 12.730 -19.782 1.00 92.57 331 VAL A CA 1
ATOM 912 C C . VAL A 1 172 ? 66.246 14.042 -20.462 1.00 94.75 331 VAL A C 1
ATOM 913 O O . VAL A 1 172 ? 65.051 14.245 -20.692 1.00 93.89 331 VAL A O 1
ATOM 915 N N . GLU A 1 173 ? 67.220 14.912 -20.797 1.00 90.95 332 GLU A N 1
ATOM 916 C CA . GLU A 1 173 ? 67.052 16.211 -21.467 1.00 90.48 332 GLU A CA 1
ATOM 917 C C . GLU A 1 173 ? 66.502 16.041 -22.892 1.00 92.53 332 GLU A C 1
ATOM 918 O O . GLU A 1 173 ? 65.684 16.852 -23.332 1.00 90.86 332 GLU A O 1
ATOM 924 N N . ASN A 1 174 ? 66.970 14.994 -23.610 1.00 89.56 333 ASN A N 1
ATOM 925 C CA . ASN A 1 174 ? 66.581 14.701 -24.994 1.00 91.53 333 ASN A CA 1
ATOM 926 C C . ASN A 1 174 ? 65.663 13.468 -25.137 1.00 93.36 333 ASN A C 1
ATOM 927 O O . ASN A 1 174 ? 65.420 13.016 -26.256 1.00 95.38 333 ASN A O 1
ATOM 929 N N . PHE A 1 175 ? 65.130 12.953 -24.008 1.00 85.94 334 PHE A N 1
ATOM 930 C CA . PHE A 1 175 ? 64.248 11.787 -23.972 1.00 84.59 334 PHE A CA 1
ATOM 931 C C . PHE A 1 175 ? 62.849 12.082 -24.522 1.00 85.74 334 PHE A C 1
ATOM 932 O O . PHE A 1 175 ? 62.214 13.068 -24.138 1.00 81.82 334 PHE A O 1
ATOM 940 N N . ASP A 1 176 ? 62.365 11.191 -25.396 1.00 84.06 335 ASP A N 1
ATOM 941 C CA . ASP A 1 176 ? 61.050 11.258 -26.041 1.00 83.33 335 ASP A CA 1
ATOM 942 C C . ASP A 1 176 ? 60.049 10.475 -25.173 1.00 81.08 335 ASP A C 1
ATOM 943 O O . ASP A 1 176 ? 60.155 9.255 -25.103 1.00 79.91 335 ASP A O 1
ATOM 948 N N . VAL A 1 177 ? 59.099 11.178 -24.486 1.00 74.53 336 VAL A N 1
ATOM 949 C CA . VAL A 1 177 ? 58.121 10.557 -23.562 1.00 71.68 336 VAL A CA 1
ATOM 950 C C . VAL A 1 177 ? 57.156 9.594 -24.277 1.00 79.31 336 VAL A C 1
ATOM 951 O O . VAL A 1 177 ? 56.618 8.701 -23.617 1.00 78.02 336 VAL A O 1
ATOM 955 N N . THR A 1 178 ? 56.992 9.720 -25.621 1.00 80.60 337 THR A N 1
ATOM 956 C CA . THR A 1 178 ? 56.171 8.789 -26.418 1.00 83.40 337 THR A CA 1
ATOM 957 C C . THR A 1 178 ? 56.849 7.395 -26.475 1.00 88.77 337 THR A C 1
ATOM 958 O O . THR A 1 178 ? 56.250 6.442 -26.978 1.00 91.31 337 THR A O 1
ATOM 962 N N . ASN A 1 179 ? 58.094 7.290 -25.935 1.00 84.26 338 ASN A N 1
ATOM 963 C CA . ASN A 1 179 ? 58.891 6.059 -25.860 1.00 85.64 338 ASN A CA 1
ATOM 964 C C . ASN A 1 179 ? 58.584 5.283 -24.586 1.00 87.99 338 ASN A C 1
ATOM 965 O O . ASN A 1 179 ? 58.812 4.079 -24.527 1.00 90.22 338 ASN A O 1
ATOM 967 N N . LEU A 1 180 ? 58.056 5.963 -23.570 1.00 81.35 339 LEU A N 1
ATOM 968 C CA . LEU A 1 180 ? 57.689 5.347 -22.295 1.00 78.48 339 LEU A CA 1
ATOM 969 C C . LEU A 1 180 ? 56.276 4.757 -22.386 1.00 80.01 339 LEU A C 1
ATOM 970 O O . LEU A 1 180 ? 55.490 5.189 -23.245 1.00 81.37 339 LEU A O 1
ATOM 975 N N . SER A 1 181 ? 55.949 3.756 -21.535 1.00 72.27 340 SER A N 1
ATOM 976 C CA . SER A 1 181 ? 54.593 3.194 -21.556 1.00 71.25 340 SER A CA 1
ATOM 977 C C . SER A 1 181 ? 53.633 4.227 -20.951 1.00 70.57 340 SER A C 1
ATOM 978 O O . SER A 1 181 ? 54.068 5.038 -20.139 1.00 66.65 340 SER A O 1
ATOM 981 N N . GLN A 1 182 ? 52.355 4.228 -21.386 1.00 68.05 341 GLN A N 1
ATOM 982 C CA . GLN A 1 182 ? 51.329 5.161 -20.907 1.00 66.13 341 GLN A CA 1
ATOM 983 C C . GLN A 1 182 ? 51.209 5.132 -19.377 1.00 67.32 341 GLN A C 1
ATOM 984 O O . GLN A 1 182 ? 51.198 6.192 -18.772 1.00 64.45 341 GLN A O 1
ATOM 986 N N . ASP A 1 183 ? 51.232 3.930 -18.760 1.00 65.80 342 ASP A N 1
ATOM 987 C CA . ASP A 1 183 ? 51.154 3.732 -17.310 1.00 65.39 342 ASP A CA 1
ATOM 988 C C . ASP A 1 183 ? 52.363 4.295 -16.563 1.00 69.18 342 ASP A C 1
ATOM 989 O O . ASP A 1 183 ? 52.198 4.820 -15.460 1.00 66.63 342 ASP A O 1
ATOM 994 N N . MET A 1 184 ? 53.560 4.229 -17.170 1.00 68.52 343 MET A N 1
ATOM 995 C CA . MET A 1 184 ? 54.757 4.813 -16.563 1.00 68.27 343 MET A CA 1
ATOM 996 C C . MET A 1 184 ? 54.608 6.322 -16.571 1.00 65.52 343 MET A C 1
ATOM 997 O O . MET A 1 184 ? 54.840 6.955 -15.551 1.00 62.24 343 MET A O 1
ATOM 1002 N N . LEU A 1 185 ? 54.159 6.891 -17.715 1.00 60.89 344 LEU A N 1
ATOM 1003 C CA . LEU A 1 185 ? 53.960 8.330 -17.864 1.00 57.53 344 LEU A CA 1
ATOM 1004 C C . LEU A 1 185 ? 52.852 8.856 -16.944 1.00 56.53 344 LEU A C 1
ATOM 1005 O O . LEU A 1 185 ? 52.986 9.928 -16.375 1.00 55.14 344 LEU A O 1
ATOM 1010 N N . ARG A 1 186 ? 51.816 8.060 -16.727 1.00 53.44 345 ARG A N 1
ATOM 1011 C CA . ARG A 1 186 ? 50.718 8.372 -15.806 1.00 52.59 345 ARG A CA 1
ATOM 1012 C C . ARG A 1 186 ? 51.206 8.489 -14.344 1.00 55.31 345 ARG A C 1
ATOM 1013 O O . ARG A 1 186 ? 50.711 9.342 -13.608 1.00 55.50 345 ARG A O 1
ATOM 1021 N N . SER A 1 187 ? 52.164 7.612 -13.938 1.00 51.66 346 SER A N 1
ATOM 1022 C CA . SER A 1 187 ? 52.783 7.537 -12.610 1.00 50.84 346 SER A CA 1
ATOM 1023 C C . SER A 1 187 ? 53.613 8.746 -12.385 1.00 52.33 346 SER A C 1
ATOM 1024 O O . SER A 1 187 ? 53.489 9.336 -11.327 1.00 51.68 346 SER A O 1
ATOM 1027 N N . ILE A 1 188 ? 54.395 9.177 -13.405 1.00 48.24 347 ILE A N 1
ATOM 1028 C CA . ILE A 1 188 ? 55.187 10.407 -13.326 1.00 47.54 347 ILE A CA 1
ATOM 1029 C C . ILE A 1 188 ? 54.253 11.624 -13.131 1.00 51.00 347 ILE A C 1
ATOM 1030 O O . ILE A 1 188 ? 54.548 12.486 -12.299 1.00 51.90 347 ILE A O 1
ATOM 1035 N N . GLU A 1 189 ? 53.161 11.698 -13.908 1.00 46.77 348 GLU A N 1
ATOM 1036 C CA . GLU A 1 189 ? 52.191 12.801 -13.846 1.00 45.70 348 GLU A CA 1
ATOM 1037 C C . GLU A 1 189 ? 51.503 12.856 -12.473 1.00 48.49 348 GLU A C 1
ATOM 1038 O O . GLU A 1 189 ? 51.507 13.909 -11.860 1.00 46.47 348 GLU A O 1
ATOM 1044 N N . ALA A 1 190 ? 50.933 11.742 -12.001 1.00 47.70 349 ALA A N 1
ATOM 1045 C CA . ALA A 1 190 ? 50.254 11.722 -10.699 1.00 48.38 349 ALA A CA 1
ATOM 1046 C C . ALA A 1 190 ? 51.231 12.038 -9.546 1.00 50.87 349 ALA A C 1
ATOM 1047 O O . ALA A 1 190 ? 50.891 12.863 -8.699 1.00 50.22 349 ALA A O 1
ATOM 1049 N N . ASP A 1 191 ? 52.460 11.440 -9.557 1.00 46.16 350 ASP A N 1
ATOM 1050 C CA . ASP A 1 191 ? 53.481 11.701 -8.530 1.00 45.41 350 ASP A CA 1
ATOM 1051 C C . ASP A 1 191 ? 53.917 13.174 -8.511 1.00 46.58 350 ASP A C 1
ATOM 1052 O O . ASP A 1 191 ? 54.105 13.723 -7.449 1.00 45.94 350 ASP A O 1
ATOM 1057 N N . SER A 1 192 ? 54.080 13.803 -9.679 1.00 43.43 351 SER A N 1
ATOM 1058 C CA . SER A 1 192 ? 54.454 15.217 -9.776 1.00 42.08 351 SER A CA 1
ATOM 1059 C C . SER A 1 192 ? 53.353 16.081 -9.197 1.00 47.80 351 SER A C 1
ATOM 1060 O O . SER A 1 192 ? 53.668 17.040 -8.484 1.00 48.15 351 SER A O 1
ATOM 1063 N N . PHE A 1 193 ? 52.061 15.731 -9.470 1.00 44.96 352 PHE A N 1
ATOM 1064 C CA . PHE A 1 193 ? 50.919 16.474 -8.919 1.00 45.54 352 PHE A CA 1
ATOM 1065 C C . PHE A 1 193 ? 50.904 16.447 -7.382 1.00 49.88 352 PHE A C 1
ATOM 1066 O O . PHE A 1 193 ? 50.724 17.493 -6.763 1.00 49.75 352 PHE A O 1
ATOM 1074 N N . TRP A 1 194 ? 51.011 15.234 -6.781 1.00 47.70 353 TRP A N 1
ATOM 1075 C CA . TRP A 1 194 ? 51.006 15.042 -5.331 1.00 48.48 353 TRP A CA 1
ATOM 1076 C C . TRP A 1 194 ? 52.227 15.606 -4.649 1.00 51.41 353 TRP A C 1
ATOM 1077 O O . TRP A 1 194 ? 52.077 16.243 -3.619 1.00 51.04 353 TRP A O 1
ATOM 1088 N N . CYS A 1 195 ? 53.422 15.451 -5.233 1.00 48.51 354 CYS A N 1
ATOM 1089 C CA . CYS A 1 195 ? 54.605 16.051 -4.615 1.00 49.15 354 CYS A CA 1
ATOM 1090 C C . CYS A 1 195 ? 54.625 17.567 -4.795 1.00 50.25 354 CYS A C 1
ATOM 1091 O O . CYS A 1 195 ? 55.074 18.253 -3.887 1.00 49.02 354 CYS A O 1
ATOM 1094 N N . MET A 1 196 ? 54.071 18.108 -5.907 1.00 47.08 355 MET A N 1
ATOM 1095 C CA . MET A 1 196 ? 53.993 19.572 -6.047 1.00 48.11 355 MET A CA 1
ATOM 1096 C C . MET A 1 196 ? 52.910 20.130 -5.068 1.00 51.12 355 MET A C 1
ATOM 1097 O O . MET A 1 196 ? 53.171 21.133 -4.411 1.00 51.67 355 MET A O 1
ATOM 1102 N N . SER A 1 197 ? 51.784 19.394 -4.866 1.00 46.79 356 SER A N 1
ATOM 1103 C CA . SER A 1 197 ? 50.721 19.742 -3.888 1.00 48.06 356 SER A CA 1
ATOM 1104 C C . SER A 1 197 ? 51.291 19.906 -2.468 1.00 52.84 356 SER A C 1
ATOM 1105 O O . SER A 1 197 ? 50.895 20.831 -1.764 1.00 53.89 356 SER A O 1
ATOM 1108 N N . LYS A 1 198 ? 52.222 19.011 -2.064 1.00 50.12 357 LYS A N 1
ATOM 1109 C CA . LYS A 1 198 ? 52.898 19.029 -0.762 1.00 51.53 357 LYS A CA 1
ATOM 1110 C C . LYS A 1 198 ? 53.797 20.252 -0.676 1.00 56.27 357 LYS A C 1
ATOM 1111 O O . LYS A 1 198 ? 53.750 20.951 0.334 1.00 56.97 357 LYS A O 1
ATOM 1117 N N . LEU A 1 199 ? 54.511 20.586 -1.779 1.00 53.33 358 LEU A N 1
ATOM 1118 C CA . LEU A 1 199 ? 55.368 21.778 -1.844 1.00 53.41 358 LEU A CA 1
ATOM 1119 C C . LEU A 1 199 ? 54.528 23.065 -1.714 1.00 58.85 358 LEU A C 1
ATOM 1120 O O . LEU A 1 199 ? 54.927 23.969 -0.986 1.00 58.69 358 LEU A O 1
ATOM 1125 N N . LEU A 1 200 ? 53.380 23.136 -2.392 1.00 56.77 359 LEU A N 1
ATOM 1126 C CA . LEU A 1 200 ? 52.525 24.341 -2.370 1.00 58.87 359 LEU A CA 1
ATOM 1127 C C . LEU A 1 200 ? 51.721 24.541 -1.066 1.00 65.22 359 LEU A C 1
ATOM 1128 O O . LEU A 1 200 ? 51.408 25.685 -0.728 1.00 65.14 359 LEU A O 1
ATOM 1133 N N . ASP A 1 201 ? 51.427 23.446 -0.331 1.00 63.77 360 ASP A N 1
ATOM 1134 C CA . ASP A 1 201 ? 50.693 23.473 0.940 1.00 67.14 360 ASP A CA 1
ATOM 1135 C C . ASP A 1 201 ? 51.321 24.421 1.968 1.00 73.62 360 ASP A C 1
ATOM 1136 O O . ASP A 1 201 ? 50.592 25.147 2.660 1.00 75.75 360 ASP A O 1
ATOM 1141 N N . GLY A 1 202 ? 52.651 24.410 2.042 1.00 69.08 361 GLY A N 1
ATOM 1142 C CA . GLY A 1 202 ? 53.404 25.261 2.953 1.00 71.24 361 GLY A CA 1
ATOM 1143 C C . GLY A 1 202 ? 53.390 26.741 2.616 1.00 76.82 361 GLY A C 1
ATOM 1144 O O . GLY A 1 202 ? 53.559 27.576 3.511 1.00 77.88 361 GLY A O 1
ATOM 1145 N N . ILE A 1 203 ? 53.183 27.080 1.323 1.00 72.73 362 ILE A N 1
ATOM 1146 C CA . ILE A 1 203 ? 53.193 28.463 0.816 1.00 73.60 362 ILE A CA 1
ATOM 1147 C C . ILE A 1 203 ? 51.848 28.890 0.140 1.00 79.90 362 ILE A C 1
ATOM 1148 O O . ILE A 1 203 ? 51.852 29.721 -0.772 1.00 78.49 362 ILE A O 1
ATOM 1153 N N . GLN A 1 204 ? 50.704 28.336 0.607 1.00 78.87 363 GLN A N 1
ATOM 1154 C CA . GLN A 1 204 ? 49.366 28.609 0.051 1.00 79.71 363 GLN A CA 1
ATOM 1155 C C . GLN A 1 204 ? 48.983 30.127 0.082 1.00 86.39 363 GLN A C 1
ATOM 1156 O O . GLN A 1 204 ? 48.300 30.601 -0.834 1.00 84.78 363 GLN A O 1
ATOM 1159 N N . ASP A 1 205 ? 49.494 30.889 1.092 1.00 79.70 364 ASP A N 1
ATOM 1160 C CA . ASP A 1 205 ? 49.291 32.346 1.222 1.00 80.38 364 ASP A CA 1
ATOM 1161 C C . ASP A 1 205 ? 49.855 33.131 0.019 1.00 80.91 364 ASP A C 1
ATOM 1162 O O . ASP A 1 205 ? 49.375 34.230 -0.273 1.00 81.23 364 ASP A O 1
ATOM 1167 N N . ASN A 1 206 ? 50.845 32.544 -0.697 1.00 74.72 365 ASN A N 1
ATOM 1168 C CA . ASN A 1 206 ? 51.442 33.115 -1.911 1.00 74.03 365 ASN A CA 1
ATOM 1169 C C . ASN A 1 206 ? 50.458 33.152 -3.068 1.00 80.30 365 ASN A C 1
ATOM 1170 O O . ASN A 1 206 ? 50.661 33.947 -3.969 1.00 81.00 365 ASN A O 1
ATOM 1175 N N . TYR A 1 207 ? 49.466 32.242 -3.111 1.00 78.28 366 TYR A N 1
ATOM 1176 C CA . TYR A 1 207 ? 48.592 32.112 -4.279 1.00 79.88 366 TYR A CA 1
ATOM 1177 C C . TYR A 1 207 ? 47.111 32.458 -4.023 1.00 89.77 366 TYR A C 1
ATOM 1178 O O . TYR A 1 207 ? 46.300 32.351 -4.948 1.00 90.79 366 TYR A O 1
ATOM 1187 N N . THR A 1 208 ? 46.787 32.987 -2.821 1.00 89.40 367 THR A N 1
ATOM 1188 C CA . THR A 1 208 ? 45.422 33.438 -2.480 1.00 92.36 367 THR A CA 1
ATOM 1189 C C . THR A 1 208 ? 45.200 34.880 -3.003 1.00 96.85 367 THR A C 1
ATOM 1190 O O . THR A 1 208 ? 46.134 35.464 -3.559 1.00 95.49 367 THR A O 1
ATOM 1194 N N . PHE A 1 209 ? 43.969 35.436 -2.843 1.00 95.26 368 PHE A N 1
ATOM 1195 C CA . PHE A 1 209 ? 43.571 36.782 -3.289 1.00 96.69 368 PHE A CA 1
ATOM 1196 C C . PHE A 1 209 ? 44.599 37.873 -2.943 1.00 99.50 368 PHE A C 1
ATOM 1197 O O . PHE A 1 209 ? 44.890 38.098 -1.764 1.00 99.04 368 PHE A O 1
ATOM 1199 N N . ALA A 1 210 ? 45.172 38.511 -3.999 1.00 95.14 369 ALA A N 1
ATOM 1200 C CA . ALA A 1 210 ? 46.209 39.564 -3.991 1.00 93.95 369 ALA A CA 1
ATOM 1201 C C . ALA A 1 210 ? 47.611 39.060 -3.584 1.00 93.99 369 ALA A C 1
ATOM 1202 O O . ALA A 1 210 ? 48.526 39.878 -3.412 1.00 93.31 369 ALA A O 1
ATOM 1204 N N . GLN A 1 211 ? 47.787 37.716 -3.483 1.00 87.63 370 GLN A N 1
ATOM 1205 C CA . GLN A 1 211 ? 49.048 37.023 -3.133 1.00 84.13 370 GLN A CA 1
ATOM 1206 C C . GLN A 1 211 ? 49.706 37.631 -1.862 1.00 87.22 370 GLN A C 1
ATOM 1207 O O . GLN A 1 211 ? 50.828 38.142 -1.950 1.00 84.69 370 GLN A O 1
ATOM 1213 N N . PRO A 1 212 ? 49.002 37.636 -0.689 1.00 85.47 371 PRO A N 1
ATOM 1214 C CA . PRO A 1 212 ? 49.579 38.272 0.517 1.00 85.25 371 PRO A CA 1
ATOM 1215 C C . PRO A 1 212 ? 50.923 37.706 0.973 1.00 84.52 371 PRO A C 1
ATOM 1216 O O . PRO A 1 212 ? 51.770 38.462 1.459 1.00 83.85 371 PRO A O 1
ATOM 1220 N N . GLY A 1 213 ? 51.111 36.405 0.778 1.00 77.22 372 GLY A N 1
ATOM 1221 C CA . GLY A 1 213 ? 52.342 35.708 1.131 1.00 74.08 372 GLY A CA 1
ATOM 1222 C C . GLY A 1 213 ? 53.563 36.262 0.427 1.00 75.18 372 GLY A C 1
ATOM 1223 O O . GLY A 1 213 ? 54.592 36.467 1.069 1.00 74.81 372 GLY A O 1
ATOM 1224 N N . ILE A 1 214 ? 53.447 36.555 -0.887 1.00 69.66 373 ILE A N 1
ATOM 1225 C CA . ILE A 1 214 ? 54.566 37.081 -1.673 1.00 67.90 373 ILE A CA 1
ATOM 1226 C C . ILE A 1 214 ? 54.944 38.506 -1.215 1.00 73.23 373 ILE A C 1
ATOM 1227 O O . ILE A 1 214 ? 56.110 38.743 -0.903 1.00 72.46 373 ILE A O 1
ATOM 1232 N N . GLN A 1 215 ? 53.960 39.412 -1.129 1.00 70.23 374 GLN A N 1
ATOM 1233 C CA . GLN A 1 215 ? 54.119 40.797 -0.689 1.00 71.29 374 GLN A CA 1
ATOM 1234 C C . GLN A 1 215 ? 54.788 40.820 0.699 1.00 73.51 374 GLN A C 1
ATOM 1235 O O . GLN A 1 215 ? 55.780 41.532 0.882 1.00 71.86 374 GLN A O 1
ATOM 1241 N N . LYS A 1 216 ? 54.283 39.986 1.643 1.00 70.22 375 LYS A N 1
ATOM 1242 C CA . LYS A 1 216 ? 54.825 39.851 2.995 1.00 70.10 375 LYS A CA 1
ATOM 1243 C C . LYS A 1 216 ? 56.254 39.296 2.958 1.00 69.78 375 LYS A C 1
ATOM 1244 O O . LYS A 1 216 ? 57.117 39.790 3.688 1.00 68.75 375 LYS A O 1
ATOM 1246 N N . LYS A 1 217 ? 56.511 38.310 2.076 1.00 64.06 376 LYS A N 1
ATOM 1247 C CA . LYS A 1 217 ? 57.840 37.707 1.925 1.00 61.88 376 LYS A CA 1
ATOM 1248 C C . LYS A 1 217 ? 58.866 38.684 1.313 1.00 62.68 376 LYS A C 1
ATOM 1249 O O . LYS A 1 217 ? 60.024 38.679 1.727 1.00 61.12 376 LYS A O 1
ATOM 1255 N N . VAL A 1 218 ? 58.440 39.512 0.335 1.00 57.80 377 VAL A N 1
ATOM 1256 C CA . VAL A 1 218 ? 59.307 40.507 -0.300 1.00 57.27 377 VAL A CA 1
ATOM 1257 C C . VAL A 1 218 ? 59.611 41.622 0.733 1.00 61.90 377 VAL A C 1
ATOM 1258 O O . VAL A 1 218 ? 60.759 42.042 0.848 1.00 60.81 377 VAL A O 1
ATOM 1262 N N . LYS A 1 219 ? 58.600 42.033 1.531 1.00 60.26 378 LYS A N 1
ATOM 1263 C CA . LYS A 1 219 ? 58.774 43.009 2.616 1.00 62.27 378 LYS A CA 1
ATOM 1264 C C . LYS A 1 219 ? 59.725 42.445 3.663 1.00 67.22 378 LYS A C 1
ATOM 1265 O O . LYS A 1 219 ? 60.539 43.193 4.197 1.00 69.64 378 LYS A O 1
ATOM 1269 N N . ALA A 1 220 ? 59.645 41.126 3.940 1.00 62.37 379 ALA A N 1
ATOM 1270 C CA . ALA A 1 220 ? 60.545 40.437 4.872 1.00 61.31 379 ALA A CA 1
ATOM 1271 C C . ALA A 1 220 ? 61.981 40.429 4.322 1.00 62.76 379 ALA A C 1
ATOM 1272 O O . ALA A 1 220 ? 62.920 40.600 5.094 1.00 63.88 379 ALA A O 1
ATOM 1274 N N . LEU A 1 221 ? 62.147 40.275 2.996 1.00 57.05 380 LEU A N 1
ATOM 1275 C CA . LEU A 1 221 ? 63.464 40.264 2.352 1.00 55.47 380 LEU A CA 1
ATOM 1276 C C . LEU A 1 221 ? 64.122 41.632 2.401 1.00 60.49 380 LEU A C 1
ATOM 1277 O O . LEU A 1 221 ? 65.291 41.707 2.784 1.00 59.86 380 LEU A O 1
ATOM 1282 N N . GLU A 1 222 ? 63.369 42.716 2.076 1.00 58.15 381 GLU A N 1
ATOM 1283 C CA . GLU A 1 222 ? 63.873 44.097 2.159 1.00 59.69 381 GLU A CA 1
ATOM 1284 C C . GLU A 1 222 ? 64.317 44.425 3.588 1.00 65.10 381 GLU A C 1
ATOM 1285 O O . GLU A 1 222 ? 65.411 44.965 3.771 1.00 65.86 381 GLU A O 1
ATOM 1291 N N . GLU A 1 223 ? 63.478 44.071 4.595 1.00 61.44 382 GLU A N 1
ATOM 1292 C CA . GLU A 1 223 ? 63.757 44.284 6.029 1.00 62.67 382 GLU A CA 1
ATOM 1293 C C . GLU A 1 223 ? 65.080 43.606 6.410 1.00 64.94 382 GLU A C 1
ATOM 1294 O O . GLU A 1 223 ? 65.931 44.222 7.057 1.00 65.74 382 GLU A O 1
ATOM 1298 N N . LEU A 1 224 ? 65.264 42.359 5.939 1.00 58.99 383 LEU A N 1
ATOM 1299 C CA . LEU A 1 224 ? 66.449 41.537 6.163 1.00 57.84 383 LEU A CA 1
ATOM 1300 C C . LEU A 1 224 ? 67.695 42.126 5.477 1.00 59.75 383 LEU A C 1
ATOM 1301 O O . LEU A 1 224 ? 68.710 42.348 6.139 1.00 62.15 383 LEU A O 1
ATOM 1306 N N . VAL A 1 225 ? 67.589 42.446 4.189 1.00 52.04 384 VAL A N 1
ATOM 1307 C CA . VAL A 1 225 ? 68.692 42.989 3.399 1.00 51.36 384 VAL A CA 1
ATOM 1308 C C . VAL A 1 225 ? 69.120 44.347 3.910 1.00 60.23 384 VAL A C 1
ATOM 1309 O O . VAL A 1 225 ? 70.319 44.575 4.003 1.00 61.79 384 VAL A O 1
ATOM 1313 N N . SER A 1 226 ? 68.169 45.227 4.285 1.00 60.03 385 SER A N 1
ATOM 1314 C CA . SER A 1 226 ? 68.495 46.561 4.824 1.00 63.51 385 SER A CA 1
ATOM 1315 C C . SER A 1 226 ? 69.281 46.447 6.130 1.00 69.44 385 SER A C 1
ATOM 1316 O O . SER A 1 226 ? 70.102 47.312 6.424 1.00 71.16 385 SER A O 1
ATOM 1319 N N . ARG A 1 227 ? 69.032 45.367 6.888 1.00 66.31 386 ARG A N 1
ATOM 1320 C CA . ARG A 1 227 ? 69.675 45.075 8.165 1.00 68.06 386 ARG A CA 1
ATOM 1321 C C . ARG A 1 227 ? 71.045 44.383 7.926 1.00 72.58 386 ARG A C 1
ATOM 1322 O O . ARG A 1 227 ? 72.036 4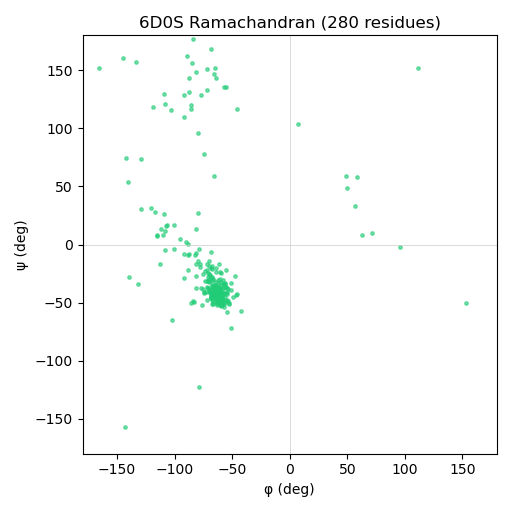4.819 8.498 1.00 74.24 386 ARG A O 1
ATOM 1328 N N . ILE A 1 228 ? 71.098 43.321 7.084 1.00 66.66 387 ILE A N 1
ATOM 1329 C CA . ILE A 1 228 ? 72.320 42.542 6.801 1.00 64.85 387 ILE A CA 1
ATOM 1330 C C . ILE A 1 228 ? 73.318 43.257 5.895 1.00 65.03 387 ILE A C 1
ATOM 1331 O O . ILE A 1 228 ? 74.507 43.089 6.076 1.00 63.75 387 ILE A O 1
ATOM 1336 N N . ASP A 1 229 ? 72.843 43.943 4.848 1.00 60.94 388 ASP A N 1
ATOM 1337 C CA . ASP A 1 229 ? 73.700 44.554 3.828 1.00 59.39 388 ASP A CA 1
ATOM 1338 C C . ASP A 1 229 ? 73.125 45.898 3.375 1.00 63.16 388 ASP A C 1
ATOM 1339 O O . ASP A 1 229 ? 72.604 46.008 2.260 1.00 61.53 388 ASP A O 1
ATOM 1344 N N . GLU A 1 230 ? 73.250 46.926 4.235 1.00 62.33 389 GLU A N 1
ATOM 1345 C CA . GLU A 1 230 ? 72.730 48.268 3.962 1.00 63.52 389 GLU A CA 1
ATOM 1346 C C . GLU A 1 230 ? 73.341 48.921 2.723 1.00 68.85 389 GLU A C 1
ATOM 1347 O O . GLU A 1 230 ? 72.649 49.696 2.055 1.00 70.43 389 GLU A O 1
ATOM 1349 N N . GLN A 1 231 ? 74.602 48.585 2.383 1.00 63.29 390 GLN A N 1
ATOM 1350 C CA . GLN A 1 231 ? 75.221 49.155 1.196 1.00 63.71 390 GLN A CA 1
ATOM 1351 C C . GLN A 1 231 ? 74.470 48.756 -0.092 1.00 66.31 390 GLN A C 1
ATOM 1352 O O . GLN A 1 231 ? 74.222 49.606 -0.945 1.00 67.48 390 GLN A O 1
ATOM 1358 N N . VAL A 1 232 ? 74.075 47.492 -0.193 1.00 60.24 391 VAL A N 1
ATOM 1359 C CA . VAL A 1 232 ? 73.326 46.959 -1.330 1.00 58.59 391 VAL A CA 1
ATOM 1360 C C . VAL A 1 232 ? 71.925 47.575 -1.309 1.00 64.76 391 VAL A C 1
ATOM 1361 O O . VAL A 1 232 ? 71.487 48.122 -2.316 1.00 65.07 391 VAL A O 1
ATOM 1365 N N . HIS A 1 233 ? 71.286 47.597 -0.130 1.00 62.74 392 HIS A N 1
ATOM 1366 C CA . HIS A 1 233 ? 69.975 48.200 0.067 1.00 63.46 392 HIS A CA 1
ATOM 1367 C C . HIS A 1 233 ? 69.947 49.662 -0.439 1.00 69.25 392 HIS A C 1
ATOM 1368 O O . HIS A 1 233 ? 69.088 50.014 -1.257 1.00 68.85 392 HIS A O 1
ATOM 1375 N N . ASN A 1 234 ? 70.923 50.483 -0.003 1.00 67.52 393 ASN A N 1
ATOM 1376 C CA . ASN A 1 234 ? 71.035 51.888 -0.406 1.00 69.50 393 ASN A CA 1
ATOM 1377 C C . ASN A 1 234 ? 71.361 52.053 -1.890 1.00 75.04 393 ASN A C 1
ATOM 1378 O O . ASN A 1 234 ? 70.917 53.031 -2.500 1.00 77.95 393 ASN A O 1
ATOM 1383 N N . HIS A 1 235 ? 72.095 51.085 -2.482 1.00 70.07 394 HIS A N 1
ATOM 1384 C CA . HIS A 1 235 ? 72.416 51.062 -3.917 1.00 70.32 394 HIS A CA 1
ATOM 1385 C C . HIS A 1 235 ? 71.101 50.873 -4.713 1.00 71.98 394 HIS A C 1
ATOM 1386 O O . HIS A 1 235 ? 70.926 51.515 -5.747 1.00 73.02 394 HIS A O 1
ATOM 1393 N N . PHE A 1 236 ? 70.164 50.031 -4.203 1.00 64.64 395 PHE A N 1
ATOM 1394 C CA . PHE A 1 236 ? 68.856 49.814 -4.841 1.00 62.83 395 PHE A CA 1
ATOM 1395 C C . PHE A 1 236 ? 68.032 51.096 -4.780 1.00 70.95 395 PHE A C 1
ATOM 1396 O O . PHE A 1 236 ? 67.365 51.437 -5.753 1.00 72.17 395 PHE A O 1
ATOM 1404 N N . ARG A 1 237 ? 68.075 51.793 -3.633 1.00 69.96 396 ARG A N 1
ATOM 1405 C CA . ARG A 1 237 ? 67.342 53.044 -3.412 1.00 73.24 396 ARG A CA 1
ATOM 1406 C C . ARG A 1 237 ? 67.867 54.173 -4.320 1.00 77.68 396 ARG A C 1
ATOM 1407 O O . ARG A 1 237 ? 67.068 54.949 -4.850 1.00 77.78 396 ARG A O 1
ATOM 1410 N N . ARG A 1 238 ? 69.202 54.217 -4.527 1.00 74.41 397 ARG A N 1
ATOM 1411 C CA . ARG A 1 238 ? 69.882 55.193 -5.377 1.00 76.70 397 ARG A CA 1
ATOM 1412 C C . ARG A 1 238 ? 69.426 55.106 -6.836 1.00 82.54 397 ARG A C 1
ATOM 1413 O O . ARG A 1 238 ? 69.210 56.148 -7.457 1.00 85.56 397 ARG A O 1
ATOM 1417 N N . TYR A 1 239 ? 69.284 53.884 -7.376 1.00 77.02 398 TYR A N 1
ATOM 1418 C CA . TYR A 1 239 ? 68.862 53.691 -8.759 1.00 78.17 398 TYR A CA 1
ATOM 1419 C C . TYR A 1 239 ? 67.378 53.326 -8.893 1.00 83.42 398 TYR A C 1
ATOM 1420 O O . TYR A 1 239 ? 66.957 52.879 -9.956 1.00 83.86 398 TYR A O 1
ATOM 1429 N N . GLU A 1 240 ? 66.584 53.557 -7.822 1.00 80.11 399 GLU A N 1
ATOM 1430 C CA . GLU A 1 240 ? 65.128 53.355 -7.745 1.00 79.55 399 GLU A CA 1
ATOM 1431 C C . GLU A 1 240 ? 64.660 51.925 -8.079 1.00 79.84 399 GLU A C 1
ATOM 1432 O O . GLU A 1 240 ? 63.551 51.744 -8.589 1.00 80.38 399 GLU A O 1
ATOM 1438 N N . VAL A 1 241 ? 65.474 50.914 -7.733 1.00 72.53 400 VAL A N 1
ATOM 1439 C CA . VAL A 1 241 ? 65.116 49.513 -7.927 1.00 69.21 400 VAL A CA 1
ATOM 1440 C C . VAL A 1 241 ? 64.309 49.071 -6.697 1.00 72.93 400 VAL A C 1
ATOM 1441 O O . VAL A 1 241 ? 64.817 49.096 -5.567 1.00 72.28 400 VAL A O 1
ATOM 1445 N N . GLU A 1 242 ? 63.043 48.705 -6.926 1.00 68.60 401 GLU A N 1
ATOM 1446 C CA . GLU A 1 242 ? 62.140 48.228 -5.886 1.00 67.65 401 GLU A CA 1
ATOM 1447 C C . GLU A 1 242 ? 62.335 46.733 -5.759 1.00 69.63 401 GLU A C 1
ATOM 1448 O O . GLU A 1 242 ? 62.546 46.060 -6.772 1.00 70.56 401 GLU A O 1
ATOM 1454 N N . TYR A 1 243 ? 62.262 46.206 -4.532 1.00 63.20 402 TYR A N 1
ATOM 1455 C CA . TYR A 1 243 ? 62.446 44.778 -4.261 1.00 60.92 402 TYR A CA 1
ATOM 1456 C C . TYR A 1 243 ? 61.497 43.870 -5.046 1.00 64.29 402 TYR A C 1
ATOM 1457 O O . TYR A 1 243 ? 61.921 42.830 -5.520 1.00 61.52 402 TYR A O 1
ATOM 1466 N N . LEU A 1 244 ? 60.251 44.306 -5.241 1.00 63.13 403 LEU A N 1
ATOM 1467 C CA . LEU A 1 244 ? 59.224 43.604 -6.000 1.00 62.94 403 LEU A CA 1
ATOM 1468 C C . LEU A 1 244 ? 59.568 43.451 -7.481 1.00 66.51 403 LEU A C 1
ATOM 1469 O O . LEU A 1 244 ? 59.077 42.523 -8.106 1.00 65.54 403 LEU A O 1
ATOM 1474 N N . GLN A 1 245 ? 60.439 44.324 -8.031 1.00 63.72 404 GLN A N 1
ATOM 1475 C CA . GLN A 1 245 ? 60.856 44.277 -9.445 1.00 62.54 404 GLN A CA 1
ATOM 1476 C C . GLN A 1 245 ? 61.755 43.064 -9.767 1.00 62.87 404 GLN A C 1
ATOM 1477 O O . GLN A 1 245 ? 61.898 42.727 -10.934 1.00 61.83 404 GLN A O 1
ATOM 1483 N N . PHE A 1 246 ? 62.378 42.420 -8.743 1.00 57.65 405 PHE A N 1
ATOM 1484 C CA . PHE A 1 246 ? 63.229 41.242 -8.952 1.00 55.26 405 PHE A CA 1
ATOM 1485 C C . PHE A 1 246 ? 62.899 40.112 -7.998 1.00 58.91 405 PHE A C 1
ATOM 1486 O O . PHE A 1 246 ? 63.053 38.959 -8.379 1.00 58.74 405 PHE A O 1
ATOM 1494 N N . ALA A 1 247 ? 62.497 40.433 -6.746 1.00 56.19 406 ALA A N 1
ATOM 1495 C CA . ALA A 1 247 ? 62.221 39.453 -5.687 1.00 54.78 406 ALA A CA 1
ATOM 1496 C C . ALA A 1 247 ? 60.847 38.797 -5.751 1.00 59.38 406 ALA A C 1
ATOM 1497 O O . ALA A 1 247 ? 60.677 37.748 -5.131 1.00 59.47 406 ALA A O 1
ATOM 1499 N N . PHE A 1 248 ? 59.887 39.365 -6.500 1.00 57.46 407 PHE A N 1
ATOM 1500 C CA . PHE A 1 248 ? 58.555 38.756 -6.645 1.00 57.34 407 PHE A CA 1
ATOM 1501 C C . PHE A 1 248 ? 58.684 37.318 -7.199 1.00 58.69 407 PHE A C 1
ATOM 1502 O O . PHE A 1 248 ? 58.150 36.385 -6.609 1.00 58.48 407 PHE A O 1
ATOM 1510 N N . ARG A 1 249 ? 59.419 37.166 -8.304 1.00 54.56 408 ARG A N 1
ATOM 1511 C CA . ARG A 1 249 ? 59.688 35.915 -9.001 1.00 54.67 408 ARG A CA 1
ATOM 1512 C C . ARG A 1 249 ? 60.548 34.951 -8.171 1.00 58.11 408 ARG A C 1
ATOM 1513 O O . ARG A 1 249 ? 60.423 33.740 -8.338 1.00 58.30 408 ARG A O 1
ATOM 1521 N N . TRP A 1 250 ? 61.431 35.483 -7.297 1.00 52.94 409 TRP A N 1
ATOM 1522 C CA . TRP A 1 250 ? 62.272 34.658 -6.421 1.00 51.28 409 TRP A CA 1
ATOM 1523 C C . TRP A 1 250 ? 61.372 33.914 -5.454 1.00 52.84 409 TRP A C 1
ATOM 1524 O O . TRP A 1 250 ? 61.654 32.771 -5.155 1.00 51.76 409 TRP A O 1
ATOM 1535 N N . MET A 1 251 ? 60.273 34.558 -4.998 1.00 49.13 410 MET A N 1
ATOM 1536 C CA . MET A 1 251 ? 59.327 33.990 -4.034 1.00 49.04 410 MET A CA 1
ATOM 1537 C C . MET A 1 251 ? 58.304 33.109 -4.722 1.00 55.32 410 MET A C 1
ATOM 1538 O O . MET A 1 251 ? 58.044 31.985 -4.286 1.00 54.26 410 MET A O 1
ATOM 1543 N N . ASN A 1 252 ? 57.718 33.634 -5.797 1.00 53.37 411 ASN A N 1
ATOM 1544 C CA . ASN A 1 252 ? 56.690 32.982 -6.579 1.00 54.54 411 ASN A CA 1
ATOM 1545 C C . ASN A 1 252 ? 57.170 31.653 -7.187 1.00 59.05 411 ASN A C 1
ATOM 1546 O O . ASN A 1 252 ? 56.418 30.667 -7.158 1.00 59.08 411 ASN A O 1
ATOM 1551 N N . ASN A 1 253 ? 58.434 31.609 -7.679 1.00 54.24 412 ASN A N 1
ATOM 1552 C CA . ASN A 1 253 ? 58.959 30.409 -8.333 1.00 53.71 412 ASN A CA 1
ATOM 1553 C C . ASN A 1 253 ? 60.053 29.713 -7.551 1.00 56.37 412 ASN A C 1
ATOM 1554 O O . ASN A 1 253 ? 60.677 28.794 -8.069 1.00 57.81 412 ASN A O 1
ATOM 1559 N N . LEU A 1 254 ? 60.235 30.079 -6.282 1.00 51.31 413 LEU A N 1
ATOM 1560 C CA . LEU A 1 254 ? 61.225 29.482 -5.373 1.00 48.88 413 LEU A CA 1
ATOM 1561 C C . LEU A 1 254 ? 62.626 29.408 -5.992 1.00 51.60 413 LEU A C 1
ATOM 1562 O O . LEU A 1 254 ? 63.275 28.364 -5.967 1.00 52.36 413 LEU A O 1
ATOM 1567 N N . LEU A 1 255 ? 63.063 30.538 -6.560 1.00 47.67 414 LEU A N 1
ATOM 1568 C CA . LEU A 1 255 ? 64.369 30.796 -7.200 1.00 48.72 414 LEU A CA 1
ATOM 1569 C C . LEU A 1 255 ? 64.686 29.960 -8.445 1.00 55.56 414 LEU A C 1
ATOM 1570 O O . LEU A 1 255 ? 65.799 30.058 -8.976 1.00 56.02 414 LEU A O 1
ATOM 1575 N N . MET A 1 256 ? 63.720 29.203 -8.949 1.00 53.35 415 MET A N 1
ATOM 1576 C CA . MET A 1 256 ? 64.002 28.336 -10.070 1.00 55.04 415 MET A CA 1
ATOM 1577 C C . MET A 1 256 ? 64.204 29.102 -11.397 1.00 59.40 415 MET A C 1
ATOM 1578 O O . MET A 1 256 ? 64.949 28.611 -12.245 1.00 59.97 415 MET A O 1
ATOM 1583 N N . ARG A 1 257 ? 63.689 30.334 -11.521 1.00 54.48 416 ARG A N 1
ATOM 1584 C CA . ARG A 1 257 ? 63.959 31.122 -12.723 1.00 55.62 416 ARG A CA 1
ATOM 1585 C C . ARG A 1 257 ? 65.378 31.774 -12.669 1.00 57.84 416 ARG A C 1
ATOM 1586 O O . ARG A 1 257 ? 65.795 32.389 -13.646 1.00 59.85 416 ARG A O 1
ATOM 1594 N N . GLU A 1 258 ? 66.119 31.611 -11.550 1.00 50.21 417 GLU A N 1
ATOM 1595 C CA . GLU A 1 258 ? 67.452 32.206 -11.346 1.00 49.14 417 GLU A CA 1
ATOM 1596 C C . GLU A 1 258 ? 68.575 31.183 -11.392 1.00 53.10 417 GLU A C 1
ATOM 1597 O O . GLU A 1 258 ? 69.742 31.545 -11.268 1.00 52.68 417 GLU A O 1
ATOM 1603 N N . LEU A 1 259 ? 68.232 29.902 -11.515 1.00 50.63 418 LEU A N 1
ATOM 1604 C CA . LEU A 1 259 ? 69.214 28.835 -11.425 1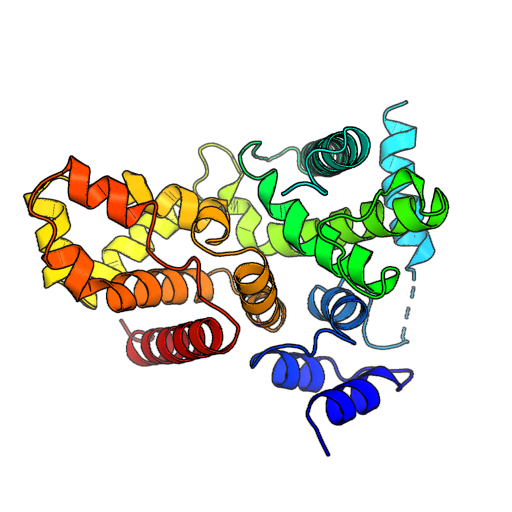.00 50.03 418 LEU A CA 1
ATOM 1605 C C . LEU A 1 259 ? 69.053 27.813 -12.529 1.00 53.51 418 LEU A C 1
ATOM 1606 O O . LEU A 1 259 ? 67.929 27.595 -12.998 1.00 53.03 418 LEU A O 1
ATOM 1611 N N . PRO A 1 260 ? 70.124 27.055 -12.865 1.00 49.80 419 PRO A N 1
ATOM 1612 C CA . PRO A 1 260 ? 69.931 25.909 -13.772 1.00 49.91 419 PRO A CA 1
ATOM 1613 C C . PRO A 1 260 ? 69.047 24.900 -13.025 1.00 54.38 419 PRO A C 1
ATOM 1614 O O . PRO A 1 260 ? 69.140 24.789 -11.789 1.00 53.52 419 PRO A O 1
ATOM 1618 N N . LEU A 1 261 ? 68.198 24.171 -13.762 1.00 50.64 420 LEU A N 1
ATOM 1619 C CA . LEU A 1 261 ? 67.281 23.160 -13.244 1.00 49.30 420 LEU A CA 1
ATOM 1620 C C . LEU A 1 261 ? 67.936 22.211 -12.232 1.00 52.27 420 LEU A C 1
ATOM 1621 O O . LEU A 1 261 ? 67.316 21.932 -11.207 1.00 49.03 420 LEU A O 1
ATOM 1626 N N . ARG A 1 262 ? 69.191 21.750 -12.514 1.00 50.41 421 ARG A N 1
ATOM 1627 C CA . ARG A 1 262 ? 69.943 20.843 -11.640 1.00 51.30 421 ARG A CA 1
ATOM 1628 C C . ARG A 1 262 ? 70.162 21.461 -10.263 1.00 54.05 421 ARG A C 1
ATOM 1629 O O . ARG A 1 262 ? 70.110 20.760 -9.257 1.00 53.53 421 ARG A O 1
ATOM 1633 N N . CYS A 1 263 ? 70.350 22.783 -10.223 1.00 50.91 422 CYS A N 1
ATOM 1634 C CA . CYS A 1 263 ? 70.569 23.500 -8.981 1.00 49.59 422 CYS A CA 1
ATOM 1635 C C . CYS A 1 263 ? 69.284 23.646 -8.205 1.00 50.42 422 CYS A C 1
ATOM 1636 O O . CYS A 1 263 ? 69.314 23.501 -6.991 1.00 48.82 422 CYS A O 1
ATOM 1639 N N . THR A 1 264 ? 68.154 23.880 -8.897 1.00 46.38 423 THR A N 1
ATOM 1640 C CA . THR A 1 264 ? 66.832 23.965 -8.250 1.00 44.90 423 THR A CA 1
ATOM 1641 C C . THR A 1 264 ? 66.518 22.598 -7.599 1.00 48.00 423 THR A C 1
ATOM 1642 O O . THR A 1 264 ? 66.031 22.553 -6.482 1.00 48.40 423 THR A O 1
ATOM 1646 N N . ILE A 1 265 ? 66.780 21.492 -8.320 1.00 44.38 424 ILE A N 1
ATOM 1647 C CA . ILE A 1 265 ? 66.553 20.134 -7.809 1.00 44.85 424 ILE A CA 1
ATOM 1648 C C . ILE A 1 265 ? 67.359 19.934 -6.521 1.00 48.36 424 ILE A C 1
ATOM 1649 O O . ILE A 1 265 ? 66.800 19.523 -5.504 1.00 46.62 424 ILE A O 1
ATOM 1654 N N . ARG A 1 266 ? 68.648 20.301 -6.553 1.00 46.46 425 ARG A N 1
ATOM 1655 C CA . ARG A 1 266 ? 69.503 20.189 -5.381 1.00 47.40 425 ARG A CA 1
ATOM 1656 C C . ARG A 1 266 ? 69.020 21.116 -4.248 1.00 51.66 425 ARG A C 1
ATOM 1657 O O . ARG A 1 266 ? 69.034 20.704 -3.087 1.00 51.99 425 ARG A O 1
ATOM 1665 N N . LEU A 1 267 ? 68.516 22.310 -4.595 1.00 45.65 426 LEU A N 1
ATOM 1666 C CA . LEU A 1 267 ? 67.975 23.242 -3.605 1.00 43.86 426 LEU A CA 1
ATOM 1667 C C . LEU A 1 267 ? 66.709 22.631 -2.937 1.00 44.14 426 LEU A C 1
ATOM 1668 O O . LEU A 1 267 ? 66.574 22.649 -1.714 1.00 42.01 426 LEU A O 1
ATOM 1673 N N . TRP A 1 268 ? 65.830 22.033 -3.741 1.00 41.44 427 TRP A N 1
ATOM 1674 C CA . TRP A 1 268 ? 64.578 21.485 -3.236 1.00 41.47 427 TRP A CA 1
ATOM 1675 C C . TRP A 1 268 ? 64.754 20.193 -2.393 1.00 46.96 427 TRP A C 1
ATOM 1676 O O . TRP A 1 268 ? 63.834 19.849 -1.649 1.00 46.91 427 TRP A O 1
ATOM 1687 N N . ASP A 1 269 ? 65.929 19.508 -2.480 1.00 44.37 428 ASP A N 1
ATOM 1688 C CA . ASP A 1 269 ? 66.288 18.381 -1.588 1.00 44.17 428 ASP A CA 1
ATOM 1689 C C . ASP A 1 269 ? 66.241 18.951 -0.147 1.00 46.89 428 ASP A C 1
ATOM 1690 O O . ASP A 1 269 ? 65.578 18.386 0.732 1.00 45.19 428 ASP A O 1
ATOM 1695 N N . THR A 1 270 ? 66.915 20.101 0.060 1.00 44.37 429 THR A N 1
ATOM 1696 C CA . THR A 1 270 ? 67.029 20.781 1.381 1.00 44.74 429 THR A CA 1
ATOM 1697 C C . THR A 1 270 ? 65.707 21.352 1.834 1.00 48.26 429 THR A C 1
ATOM 1698 O O . THR A 1 270 ? 65.321 21.100 2.963 1.00 48.82 429 THR A O 1
ATOM 1702 N N . TYR A 1 271 ? 64.969 22.041 0.938 1.00 43.76 430 TYR A N 1
ATOM 1703 C CA . TYR A 1 271 ? 63.643 22.569 1.273 1.00 43.88 430 TYR A CA 1
ATOM 1704 C C . TYR A 1 271 ? 62.730 21.460 1.721 1.00 51.54 430 TYR A C 1
ATOM 1705 O O . TYR A 1 271 ? 62.020 21.639 2.705 1.00 54.08 430 TYR A O 1
ATOM 1714 N N . GLN A 1 272 ? 62.761 20.302 1.028 1.00 46.38 431 GLN A N 1
ATOM 1715 C CA . GLN A 1 272 ? 61.913 19.172 1.400 1.00 46.93 431 GLN A CA 1
ATOM 1716 C C . GLN A 1 272 ? 62.377 18.448 2.665 1.00 53.77 431 GLN A C 1
ATOM 1717 O O . GLN A 1 272 ? 61.583 17.773 3.299 1.00 54.08 431 GLN A O 1
ATOM 1723 N N . SER A 1 273 ? 63.648 18.570 3.023 1.00 53.72 432 SER A N 1
ATOM 1724 C CA . SER A 1 273 ? 64.151 17.901 4.206 1.00 56.28 432 SER A CA 1
ATOM 1725 C C . SER A 1 273 ? 63.821 18.701 5.500 1.00 66.20 432 SER A C 1
ATOM 1726 O O . SER A 1 273 ? 64.025 18.184 6.603 1.00 70.02 432 SER A O 1
ATOM 1729 N N . GLU A 1 274 ? 63.274 19.931 5.369 1.00 62.26 433 GLU A N 1
ATOM 1730 C CA . GLU A 1 274 ? 62.896 20.768 6.527 1.00 71.30 433 GLU A CA 1
ATOM 1731 C C . GLU A 1 274 ? 61.561 20.323 7.142 1.00 121.02 433 GLU A C 1
ATOM 1732 O O . GLU A 1 274 ? 60.619 19.980 6.424 1.00 88.79 433 GLU A O 1
ATOM 1738 N N . GLY A 1 277 ? 58.697 22.622 7.453 1.00 71.10 436 GLY A N 1
ATOM 1739 C CA . GLY A 1 277 ? 58.548 24.062 7.295 1.00 69.81 436 GLY A CA 1
ATOM 1740 C C . GLY A 1 277 ? 59.800 24.721 6.764 1.00 71.43 436 GLY A C 1
ATOM 1741 O O . GLY A 1 277 ? 60.771 24.884 7.508 1.00 73.57 436 GLY A O 1
ATOM 1742 N N . PHE A 1 278 ? 59.794 25.079 5.470 1.00 64.15 437 PHE A N 1
ATOM 1743 C CA . PHE A 1 278 ? 60.913 25.728 4.784 1.00 63.22 437 PHE A CA 1
ATOM 1744 C C . PHE A 1 278 ? 60.588 27.178 4.363 1.00 71.50 437 PHE A C 1
ATOM 1745 O O . PHE A 1 278 ? 61.499 27.897 3.941 1.00 72.70 437 PHE A O 1
ATOM 1753 N N . SER A 1 279 ? 59.290 27.554 4.330 1.00 69.16 438 SER A N 1
ATOM 1754 C CA . SER A 1 279 ? 58.800 28.850 3.844 1.00 68.65 438 SER A CA 1
ATOM 1755 C C . SER A 1 279 ? 59.556 30.054 4.381 1.00 72.32 438 SER A C 1
ATOM 1756 O O . SER A 1 279 ? 59.590 31.091 3.721 1.00 73.07 438 SER A O 1
ATOM 1759 N N . HIS A 1 280 ? 60.149 29.918 5.577 1.00 68.54 439 HIS A N 1
ATOM 1760 C CA . HIS A 1 280 ? 60.928 30.957 6.223 1.00 67.85 439 HIS A CA 1
ATOM 1761 C C . HIS A 1 280 ? 62.413 30.832 5.865 1.00 67.60 439 HIS A C 1
ATOM 1762 O O . HIS A 1 280 ? 63.128 31.848 5.844 1.00 68.17 439 HIS A O 1
ATOM 1764 N N . PHE A 1 281 ? 62.880 29.590 5.585 1.00 59.05 440 PHE A N 1
ATOM 1765 C CA . PHE A 1 281 ? 64.273 29.331 5.227 1.00 55.23 440 PHE A CA 1
ATOM 1766 C C . PHE A 1 281 ? 64.619 29.940 3.863 1.00 53.24 440 PHE A C 1
ATOM 1767 O O . PHE A 1 281 ? 65.716 30.488 3.700 1.00 52.46 440 PHE A O 1
ATOM 1775 N N . HIS A 1 282 ? 63.669 29.877 2.912 1.00 45.99 441 HIS A N 1
ATOM 1776 C CA . HIS A 1 282 ? 63.777 30.433 1.560 1.00 43.64 441 HIS A CA 1
ATOM 1777 C C . HIS A 1 282 ? 64.167 31.917 1.589 1.00 48.15 441 HIS A C 1
ATOM 1778 O O . HIS A 1 282 ? 64.955 32.342 0.759 1.00 49.14 441 HIS A O 1
ATOM 1785 N N . LEU A 1 283 ? 63.633 32.685 2.548 1.00 45.89 442 LEU A N 1
ATOM 1786 C CA . LEU A 1 283 ? 63.901 34.117 2.731 1.00 46.56 442 LEU A CA 1
ATOM 1787 C C . LEU A 1 283 ? 65.417 34.342 2.983 1.00 51.22 442 LEU A C 1
ATOM 1788 O O . LEU A 1 283 ? 66.003 35.249 2.387 1.00 50.92 442 LEU A O 1
ATOM 1791 N N . TYR A 1 284 ? 66.046 33.477 3.806 1.00 48.50 443 TYR A N 1
ATOM 1792 C CA . TYR A 1 284 ? 67.477 33.515 4.109 1.00 49.34 443 TYR A CA 1
ATOM 1793 C C . TYR A 1 284 ? 68.327 33.060 2.908 1.00 51.07 443 TYR A C 1
ATOM 1794 O O . TYR A 1 284 ? 69.409 33.601 2.702 1.00 51.43 443 TYR A O 1
ATOM 1803 N N . VAL A 1 285 ? 67.803 32.147 2.077 1.00 45.22 444 VAL A N 1
ATOM 1804 C CA . VAL A 1 285 ? 68.472 31.705 0.835 1.00 43.31 444 VAL A CA 1
ATOM 1805 C C . VAL A 1 285 ? 68.478 32.880 -0.169 1.00 47.42 444 VAL A C 1
ATOM 1806 O O . VAL A 1 285 ? 69.517 33.169 -0.760 1.00 47.49 444 VAL A O 1
ATOM 1810 N N . CYS A 1 286 ? 67.346 33.591 -0.298 1.00 43.46 445 CYS A N 1
ATOM 1811 C CA . CYS A 1 286 ? 67.240 34.760 -1.178 1.00 44.06 445 CYS A CA 1
ATOM 1812 C C . CYS A 1 286 ? 68.234 35.847 -0.725 1.00 48.70 445 CYS A C 1
ATOM 1813 O O . CYS A 1 286 ? 68.906 36.423 -1.581 1.00 48.56 445 CYS A O 1
ATOM 1816 N N . ALA A 1 287 ? 68.351 36.079 0.614 1.00 44.50 446 ALA A N 1
ATOM 1817 C CA . ALA A 1 287 ? 69.274 37.083 1.194 1.00 47.14 446 ALA A CA 1
ATOM 1818 C C . ALA A 1 287 ? 70.738 36.716 0.887 1.00 51.46 446 ALA A C 1
ATOM 1819 O O . ALA A 1 287 ? 71.495 37.573 0.418 1.00 51.64 446 ALA A O 1
ATOM 1821 N N . ALA A 1 288 ? 71.107 35.435 1.135 1.00 45.90 447 ALA A N 1
ATOM 1822 C CA . ALA A 1 288 ? 72.425 34.848 0.859 1.00 45.73 447 ALA A CA 1
ATOM 1823 C C . ALA A 1 288 ? 72.740 34.964 -0.649 1.00 48.49 447 ALA A C 1
ATOM 1824 O O . ALA A 1 288 ? 73.884 35.199 -1.038 1.00 49.03 447 ALA A O 1
ATOM 1826 N N . PHE A 1 289 ? 71.722 34.788 -1.487 1.00 44.48 448 PHE A N 1
ATOM 1827 C CA . PHE A 1 289 ? 71.858 34.861 -2.933 1.00 44.09 448 PHE A CA 1
ATOM 1828 C C . PHE A 1 289 ? 72.233 36.264 -3.390 1.00 51.03 448 PHE A C 1
ATOM 1829 O O . PHE A 1 289 ? 73.132 36.394 -4.209 1.00 50.95 448 PHE A O 1
ATOM 1837 N N . LEU A 1 290 ? 71.603 37.305 -2.813 1.00 50.90 449 LEU A N 1
ATOM 1838 C CA . LEU A 1 290 ? 71.917 38.719 -3.083 1.00 52.93 449 LEU A CA 1
ATOM 1839 C C . LEU A 1 290 ? 73.352 39.067 -2.611 1.00 58.92 449 LEU A C 1
ATOM 1840 O O . LEU A 1 290 ? 74.126 39.671 -3.357 1.00 59.29 449 LEU A O 1
ATOM 1845 N N . ILE A 1 291 ? 73.698 38.657 -1.383 1.00 55.13 450 ILE A N 1
ATOM 1846 C CA . ILE A 1 291 ? 75.023 38.873 -0.774 1.00 55.92 450 ILE A CA 1
ATOM 1847 C C . ILE A 1 291 ? 76.139 38.156 -1.577 1.00 57.42 450 ILE A C 1
ATOM 1848 O O . ILE A 1 291 ? 77.198 38.731 -1.747 1.00 57.79 450 ILE A O 1
ATOM 1853 N N . LYS A 1 292 ? 75.869 36.946 -2.124 1.00 53.38 451 LYS A N 1
ATOM 1854 C CA . LYS A 1 292 ? 76.801 36.190 -2.956 1.00 54.27 451 LYS A CA 1
ATOM 1855 C C . LYS A 1 292 ? 77.219 37.033 -4.161 1.00 59.83 451 LYS A C 1
ATOM 1856 O O . LYS A 1 292 ? 78.362 36.930 -4.597 1.00 61.64 451 LYS A O 1
ATOM 1861 N N . TRP A 1 293 ? 76.298 37.866 -4.687 1.00 55.41 452 TRP A N 1
ATOM 1862 C CA . TRP A 1 293 ? 76.541 38.694 -5.868 1.00 56.66 452 TRP A CA 1
ATOM 1863 C C . TRP A 1 293 ? 76.720 40.188 -5.577 1.00 59.88 452 TRP A C 1
ATOM 1864 O O . TRP A 1 293 ? 76.658 40.997 -6.500 1.00 60.30 452 TRP A O 1
ATOM 1875 N N . ARG A 1 294 ? 76.988 40.556 -4.312 1.00 56.41 453 ARG A N 1
ATOM 1876 C CA . ARG A 1 294 ? 77.085 41.960 -3.899 1.00 56.91 453 ARG A CA 1
ATOM 1877 C C . ARG A 1 294 ? 78.095 42.805 -4.683 1.00 63.05 453 ARG A C 1
ATOM 1878 O O . ARG A 1 294 ? 77.773 43.957 -4.936 1.00 63.41 453 ARG A O 1
ATOM 1886 N N . LYS A 1 295 ? 79.273 42.262 -5.089 1.00 62.62 454 LYS A N 1
ATOM 1887 C CA . LYS A 1 295 ? 80.287 43.047 -5.839 1.00 65.20 454 LYS A CA 1
ATOM 1888 C C . LYS A 1 295 ? 79.813 43.422 -7.233 1.00 68.80 454 LYS A C 1
ATOM 1889 O O . LYS A 1 295 ? 79.899 44.584 -7.623 1.00 70.06 454 LYS A O 1
ATOM 1891 N N . GLU A 1 296 ? 79.272 42.440 -7.965 1.00 64.67 455 GLU A N 1
ATOM 1892 C CA . GLU A 1 296 ? 78.705 42.602 -9.316 1.00 64.05 455 GLU A CA 1
ATOM 1893 C C . GLU A 1 296 ? 77.539 43.586 -9.228 1.00 63.54 455 GLU A C 1
ATOM 1894 O O . GLU A 1 296 ? 77.445 44.473 -10.064 1.00 64.44 455 GLU A O 1
ATOM 1900 N N . ILE A 1 297 ? 76.686 43.456 -8.178 1.00 57.10 456 ILE A N 1
ATOM 1901 C CA . ILE A 1 297 ? 75.549 44.341 -7.918 1.00 56.14 456 ILE A CA 1
ATOM 1902 C C . ILE A 1 297 ? 76.021 45.781 -7.730 1.00 64.89 456 ILE A C 1
ATOM 1903 O O . ILE A 1 297 ? 75.536 46.674 -8.431 1.00 66.48 456 ILE A O 1
ATOM 1908 N N . LEU A 1 298 ? 76.998 46.003 -6.824 1.00 63.24 457 LEU A N 1
ATOM 1909 C CA . LEU A 1 298 ? 77.517 47.350 -6.528 1.00 64.59 457 LEU A CA 1
ATOM 1910 C C . LEU A 1 298 ? 78.292 47.980 -7.703 1.00 70.86 457 LEU A C 1
ATOM 1911 O O . LEU A 1 298 ? 78.467 49.201 -7.746 1.00 72.10 457 LEU A O 1
ATOM 1916 N N . ASP A 1 299 ? 78.733 47.150 -8.654 1.00 68.33 458 ASP A N 1
ATOM 1917 C CA . ASP A 1 299 ? 79.440 47.587 -9.852 1.00 71.42 458 ASP A CA 1
ATOM 1918 C C . ASP A 1 299 ? 78.448 48.134 -10.910 1.00 75.76 458 ASP A C 1
ATOM 1919 O O . ASP A 1 299 ? 78.873 48.773 -11.878 1.00 76.61 458 ASP A O 1
ATOM 1924 N N . GLU A 1 300 ? 77.130 47.879 -10.731 1.00 71.13 459 GLU A N 1
ATOM 1925 C CA . GLU A 1 300 ? 76.111 48.392 -11.647 1.00 71.69 459 GLU A CA 1
ATOM 1926 C C . GLU A 1 300 ? 75.862 49.871 -11.367 1.00 80.32 459 GLU A C 1
ATOM 1927 O O . GLU A 1 300 ? 75.713 50.264 -10.207 1.00 79.93 459 GLU A O 1
ATOM 1933 N N . GLU A 1 301 ? 75.915 50.699 -12.427 1.00 80.80 460 GLU A N 1
ATOM 1934 C CA . GLU A 1 301 ? 75.822 52.160 -12.332 1.00 83.30 460 GLU A CA 1
ATOM 1935 C C . GLU A 1 301 ? 74.607 52.762 -13.048 1.00 87.98 460 GLU A C 1
ATOM 1936 O O . GLU A 1 301 ? 74.655 53.9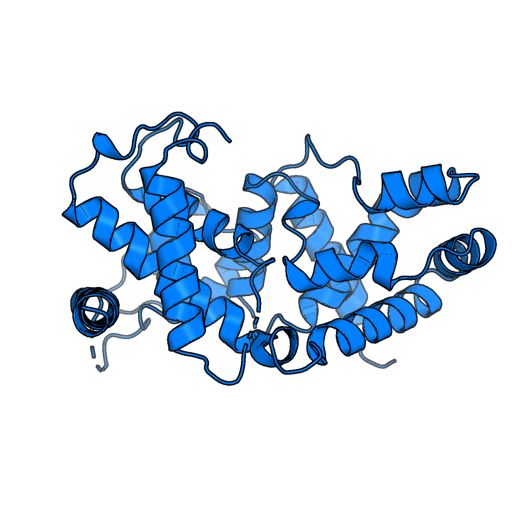26 -13.433 1.00 90.32 460 GLU A O 1
ATOM 1938 N N . ASP A 1 302 ? 73.501 51.996 -13.162 1.00 82.03 461 ASP A N 1
ATOM 1939 C CA . ASP A 1 302 ? 72.241 52.430 -13.799 1.00 82.72 461 ASP A CA 1
ATOM 1940 C C . ASP A 1 302 ? 71.081 51.479 -13.449 1.00 80.96 461 ASP A C 1
ATOM 1941 O O . ASP A 1 302 ? 71.322 50.289 -13.226 1.00 77.17 461 ASP A O 1
ATOM 1946 N N . PHE A 1 303 ? 69.828 52.002 -13.440 1.00 76.51 462 PHE A N 1
ATOM 1947 C CA . PHE A 1 303 ? 68.596 51.245 -13.164 1.00 74.07 462 PHE A CA 1
ATOM 1948 C C . PHE A 1 303 ? 68.473 50.002 -14.041 1.00 75.48 462 PHE A C 1
ATOM 1949 O O . PHE A 1 303 ? 68.173 48.923 -13.531 1.00 72.67 462 PHE A O 1
ATOM 1957 N N . GLN A 1 304 ? 68.653 50.175 -15.362 1.00 73.14 463 GLN A N 1
ATOM 1958 C CA . GLN A 1 304 ? 68.496 49.113 -16.350 1.00 72.44 463 GLN A CA 1
ATOM 1959 C C . GLN A 1 304 ? 69.515 47.983 -16.227 1.00 73.84 463 GLN A C 1
ATOM 1960 O O . GLN A 1 304 ? 69.127 46.813 -16.276 1.00 70.89 463 GLN A O 1
ATOM 1966 N N . GLY A 1 305 ? 70.787 48.344 -16.066 1.00 70.73 464 GLY A N 1
ATOM 1967 C CA . GLY A 1 305 ? 71.875 47.390 -15.908 1.00 69.08 464 GLY A CA 1
ATOM 1968 C C . GLY A 1 305 ? 71.719 46.625 -14.617 1.00 70.65 464 GLY A C 1
ATOM 1969 O O . GLY A 1 305 ? 71.868 45.403 -14.611 1.00 68.97 464 GLY A O 1
ATOM 1970 N N . LEU A 1 306 ? 71.344 47.347 -13.531 1.00 67.15 465 LEU A N 1
ATOM 1971 C CA . LEU A 1 306 ? 71.105 46.803 -12.192 1.00 64.78 465 LEU A CA 1
ATOM 1972 C C . LEU A 1 306 ? 69.929 45.821 -12.178 1.00 68.04 465 LEU A C 1
ATOM 1973 O O . LEU A 1 306 ? 70.105 44.695 -11.696 1.00 65.51 465 LEU A O 1
ATOM 1978 N N . LEU A 1 307 ? 68.755 46.216 -12.740 1.00 65.95 466 LEU A N 1
ATOM 1979 C CA . LEU A 1 307 ? 67.574 45.342 -12.798 1.00 65.50 466 LEU A CA 1
ATOM 1980 C C . LEU A 1 307 ? 67.818 44.061 -13.612 1.00 70.83 466 LEU A C 1
ATOM 1981 O O . LEU A 1 307 ? 67.413 42.974 -13.175 1.00 71.60 466 LEU A O 1
ATOM 1986 N N . MET A 1 308 ? 68.518 44.189 -14.751 1.00 66.72 467 MET A N 1
ATOM 1987 C CA . MET A 1 308 ? 68.880 43.108 -15.674 1.00 66.48 467 MET A CA 1
ATOM 1988 C C . MET A 1 308 ? 69.700 42.063 -14.947 1.00 68.71 467 MET A C 1
ATOM 1989 O O . MET A 1 308 ? 69.371 40.874 -15.016 1.00 69.34 467 MET A O 1
ATOM 1994 N N . LEU A 1 309 ? 70.772 42.507 -14.261 1.00 62.74 468 LEU A N 1
ATOM 1995 C CA . LEU A 1 309 ? 71.655 41.637 -13.501 1.00 60.80 468 LEU A CA 1
ATOM 1996 C C . LEU A 1 309 ? 70.866 40.933 -12.395 1.00 62.67 468 LEU A C 1
ATOM 1997 O O . LEU A 1 309 ? 70.937 39.709 -12.291 1.00 61.73 468 LEU A O 1
ATOM 2002 N N . LEU A 1 310 ? 70.046 41.690 -11.635 1.00 58.51 469 LEU A N 1
ATOM 2003 C CA . LEU A 1 310 ? 69.229 41.140 -10.546 1.00 56.81 469 LEU A CA 1
ATOM 2004 C C . LEU A 1 310 ? 68.287 40.014 -10.975 1.00 61.01 469 LEU A C 1
ATOM 2005 O O . LEU A 1 310 ? 67.993 39.127 -10.181 1.00 59.71 469 LEU A O 1
ATOM 2010 N N . GLN A 1 311 ? 67.792 40.081 -12.203 1.00 59.15 470 GLN A N 1
ATOM 2011 C CA . GLN A 1 311 ? 66.866 39.099 -12.749 1.00 58.88 470 GLN A CA 1
ATOM 2012 C C . GLN A 1 311 ? 67.604 37.991 -13.484 1.00 61.64 470 GLN A C 1
ATOM 2013 O O . GLN A 1 311 ? 66.986 37.005 -13.840 1.00 59.71 470 GLN A O 1
ATOM 2019 N N . ASN A 1 312 ? 68.934 38.145 -13.684 1.00 59.79 471 ASN A N 1
ATOM 2020 C CA . ASN A 1 312 ? 69.771 37.179 -14.398 1.00 59.70 471 ASN A CA 1
ATOM 2021 C C . ASN A 1 312 ? 71.135 36.991 -13.764 1.00 61.86 471 ASN A C 1
ATOM 2022 O O . ASN A 1 312 ? 72.162 37.117 -14.430 1.00 62.94 471 ASN A O 1
ATOM 2027 N N . LEU A 1 313 ? 71.155 36.680 -12.483 1.00 57.60 472 LEU A N 1
ATOM 2028 C CA . LEU A 1 313 ? 72.419 36.490 -11.778 1.00 57.54 472 LEU A CA 1
ATOM 2029 C C . LEU A 1 313 ? 73.249 35.387 -12.474 1.00 63.94 472 LEU A C 1
ATOM 2030 O O . LEU A 1 313 ? 72.656 34.439 -13.011 1.00 64.65 472 LEU A O 1
ATOM 2035 N N . PRO A 1 314 ? 74.572 35.600 -12.680 1.00 60.40 473 PRO A N 1
ATOM 2036 C CA . PRO A 1 314 ? 75.327 34.654 -13.524 1.00 61.46 473 PRO A CA 1
ATOM 2037 C C . PRO A 1 314 ? 75.634 33.300 -12.865 1.00 64.44 473 PRO A C 1
ATOM 2038 O O . PRO A 1 314 ? 76.774 33.008 -12.509 1.00 66.15 473 PRO A O 1
ATOM 2042 N N . THR A 1 315 ? 74.615 32.427 -12.832 1.00 58.89 474 THR A N 1
ATOM 2043 C CA . THR A 1 315 ? 74.653 31.102 -12.214 1.00 57.83 474 THR A CA 1
ATOM 2044 C C . THR A 1 315 ? 74.627 29.928 -13.234 1.00 65.38 474 THR A C 1
ATOM 2045 O O . THR A 1 315 ? 74.486 28.789 -12.791 1.00 64.85 474 THR A O 1
ATOM 2049 N N . ILE A 1 316 ? 74.745 30.183 -14.571 1.00 64.18 475 ILE A N 1
ATOM 2050 C CA . ILE A 1 316 ? 74.651 29.136 -15.611 1.00 66.20 475 ILE A CA 1
ATOM 2051 C C . ILE A 1 316 ? 75.544 27.930 -15.365 1.00 71.39 475 ILE A C 1
ATOM 2052 O O . ILE A 1 316 ? 75.114 26.807 -15.630 1.00 73.29 475 ILE A O 1
ATOM 2054 N N . HIS A 1 317 ? 76.769 28.159 -14.876 1.00 66.56 476 HIS A N 1
ATOM 2055 C CA . HIS A 1 317 ? 77.765 27.119 -14.619 1.00 67.21 476 HIS A CA 1
ATOM 2056 C C . HIS A 1 317 ? 77.690 26.528 -13.189 1.00 67.67 476 HIS A C 1
ATOM 2057 O O . HIS A 1 317 ? 78.509 25.663 -12.852 1.00 67.67 476 HIS A O 1
ATOM 2064 N N . TRP A 1 318 ? 76.714 26.983 -12.359 1.00 60.10 477 TRP A N 1
ATOM 2065 C CA . TRP A 1 318 ? 76.535 26.470 -10.989 1.00 58.68 477 TRP A CA 1
ATOM 2066 C C . TRP A 1 318 ? 76.120 24.980 -10.965 1.00 63.36 477 TRP A C 1
ATOM 2067 O O . TRP A 1 318 ? 75.500 24.481 -11.914 1.00 62.38 477 TRP A O 1
ATOM 2078 N N . GLY A 1 319 ? 76.496 24.304 -9.878 1.00 61.07 478 GLY A N 1
ATOM 2079 C CA . GLY A 1 319 ? 76.202 22.901 -9.592 1.00 60.63 478 GLY A CA 1
ATOM 2080 C C . GLY A 1 319 ? 75.937 22.702 -8.114 1.00 63.38 478 GLY A C 1
ATOM 2081 O O . GLY A 1 319 ? 75.589 23.662 -7.419 1.00 63.50 478 GLY A O 1
ATOM 2082 N N . ASN A 1 320 ? 76.122 21.468 -7.607 1.00 59.70 479 ASN A N 1
ATOM 2083 C CA . ASN A 1 320 ? 75.895 21.106 -6.201 1.00 58.10 479 ASN A CA 1
ATOM 2084 C C . ASN A 1 320 ? 76.786 21.847 -5.207 1.00 63.48 479 ASN A C 1
ATOM 2085 O O . ASN A 1 320 ? 76.315 22.188 -4.120 1.00 61.87 479 ASN A O 1
ATOM 2090 N N . GLU A 1 321 ? 78.049 22.125 -5.575 1.00 62.87 480 GLU A N 1
ATOM 2091 C CA . GLU A 1 321 ? 78.974 22.845 -4.697 1.00 63.34 480 GLU A CA 1
ATOM 2092 C C . GLU A 1 321 ? 78.412 24.214 -4.298 1.00 62.11 480 GLU A C 1
ATOM 2093 O O . GLU A 1 321 ? 78.305 24.494 -3.102 1.00 60.52 480 GLU A O 1
ATOM 2099 N N . GLU A 1 322 ? 78.021 25.034 -5.297 1.00 56.89 481 GLU A N 1
ATOM 2100 C CA . GLU A 1 322 ? 77.500 26.396 -5.103 1.00 54.74 481 GLU A CA 1
ATOM 2101 C C . GLU A 1 322 ? 76.190 26.418 -4.336 1.00 56.63 481 GLU A C 1
ATOM 2102 O O . GLU A 1 322 ? 75.981 27.324 -3.529 1.00 56.33 481 GLU A O 1
ATOM 2108 N N . ILE A 1 323 ? 75.316 25.428 -4.561 1.00 52.60 482 ILE A N 1
ATOM 2109 C CA . ILE A 1 323 ? 74.050 25.363 -3.829 1.00 50.67 482 ILE A CA 1
ATOM 2110 C C . ILE A 1 323 ? 74.304 25.022 -2.352 1.00 54.32 482 ILE A C 1
ATOM 2111 O O . ILE A 1 323 ? 73.710 25.658 -1.476 1.00 53.00 482 ILE A O 1
ATOM 2116 N N . GLY A 1 324 ? 75.247 24.101 -2.104 1.00 51.24 483 GLY A N 1
ATOM 2117 C CA . GLY A 1 324 ? 75.649 23.712 -0.761 1.00 51.04 483 GLY A CA 1
ATOM 2118 C C . GLY A 1 324 ? 76.230 24.911 -0.043 1.00 56.93 483 GLY A C 1
ATOM 2119 O O . GLY A 1 324 ? 75.892 25.170 1.124 1.00 57.38 483 GLY A O 1
ATOM 2120 N N . LEU A 1 325 ? 77.068 25.693 -0.754 1.00 52.98 484 LEU A N 1
ATOM 2121 C CA . LEU A 1 325 ? 77.662 26.895 -0.152 1.00 53.48 484 LEU A CA 1
ATOM 2122 C C . LEU A 1 325 ? 76.619 27.962 0.114 1.00 54.26 484 LEU A C 1
ATOM 2123 O O . LEU A 1 325 ? 76.668 28.608 1.169 1.00 54.70 484 LEU A O 1
ATOM 2128 N N . LEU A 1 326 ? 75.620 28.073 -0.783 1.00 46.48 485 LEU A N 1
ATOM 2129 C CA . LEU A 1 326 ? 74.510 29.015 -0.635 1.00 44.69 485 LEU A CA 1
ATOM 2130 C C . LEU A 1 326 ? 73.661 28.655 0.573 1.00 50.67 485 LEU A C 1
ATOM 2131 O O . LEU A 1 326 ? 73.278 29.547 1.340 1.00 51.18 485 LEU A O 1
ATOM 2136 N N . LEU A 1 327 ? 73.351 27.353 0.742 1.00 47.78 486 LEU A N 1
ATOM 2137 C CA . LEU A 1 327 ? 72.538 26.884 1.874 1.00 48.64 486 LEU A CA 1
ATOM 2138 C C . LEU A 1 327 ? 73.225 27.036 3.248 1.00 52.66 486 LEU A C 1
ATOM 2139 O O . LEU A 1 327 ? 72.568 27.418 4.226 1.00 52.95 486 LEU A O 1
ATOM 2144 N N . ALA A 1 328 ? 74.547 26.770 3.309 1.00 48.14 487 ALA A N 1
ATOM 2145 C CA . ALA A 1 328 ? 75.342 26.878 4.543 1.00 48.95 487 ALA A CA 1
ATOM 2146 C C . ALA A 1 328 ? 75.345 28.358 4.987 1.00 53.35 487 ALA A C 1
ATOM 2147 O O . ALA A 1 328 ? 75.115 28.654 6.161 1.00 53.35 487 ALA A O 1
ATOM 2149 N N . GLU A 1 329 ? 75.465 29.264 4.012 1.00 48.25 488 GLU A N 1
ATOM 2150 C CA . GLU A 1 329 ? 75.435 30.713 4.204 1.00 49.28 488 GLU A CA 1
ATOM 2151 C C . GLU A 1 329 ? 74.041 31.164 4.656 1.00 53.80 488 GLU A C 1
ATOM 2152 O O . GLU A 1 329 ? 73.934 32.018 5.534 1.00 55.55 488 GLU A O 1
ATOM 2158 N N . ALA A 1 330 ? 72.979 30.594 4.061 1.00 47.96 489 ALA A N 1
ATOM 2159 C CA . ALA A 1 330 ? 71.607 30.925 4.444 1.00 47.33 489 ALA A CA 1
ATOM 2160 C C . ALA A 1 330 ? 71.338 30.463 5.880 1.00 51.00 489 ALA A C 1
ATOM 2161 O O . ALA A 1 330 ? 70.714 31.194 6.629 1.00 50.35 489 ALA A O 1
ATOM 2163 N N . TYR A 1 331 ? 71.856 29.283 6.278 1.00 50.32 490 TYR A N 1
ATOM 2164 C CA . TYR A 1 331 ? 71.726 28.785 7.652 1.00 51.72 490 TYR A CA 1
ATOM 2165 C C . TYR A 1 331 ? 72.442 29.738 8.644 1.00 55.01 490 TYR A C 1
ATOM 2166 O O . TYR A 1 331 ? 71.880 30.065 9.692 1.00 54.92 490 TYR A O 1
ATOM 2175 N N . ARG A 1 332 ? 73.667 30.186 8.306 1.00 51.52 491 ARG A N 1
ATOM 2176 C CA . ARG A 1 332 ? 74.450 31.127 9.119 1.00 53.58 491 ARG A CA 1
ATOM 2177 C C . ARG A 1 332 ? 73.635 32.424 9.367 1.00 58.03 491 ARG A C 1
ATOM 2178 O O . ARG A 1 332 ? 73.522 32.872 10.513 1.00 58.73 491 ARG A O 1
ATOM 2186 N N . LEU A 1 333 ? 73.049 32.985 8.300 1.00 53.24 492 LEU A N 1
ATOM 2187 C CA . LEU A 1 333 ? 72.217 34.190 8.376 1.00 53.11 492 LEU A CA 1
ATOM 2188 C C . LEU A 1 333 ? 70.979 33.969 9.244 1.00 58.91 492 LEU A C 1
ATOM 2189 O O . LEU A 1 333 ? 70.670 34.810 10.082 1.00 60.77 492 LEU A O 1
ATOM 2194 N N . LYS A 1 334 ? 70.276 32.854 9.038 1.00 54.18 493 LYS A N 1
ATOM 2195 C CA . LYS A 1 334 ? 69.080 32.547 9.810 1.00 55.56 493 LYS A CA 1
ATOM 2196 C C . LYS A 1 334 ? 69.459 32.469 11.296 1.00 61.67 493 LYS A C 1
ATOM 2197 O O . LYS A 1 334 ? 68.826 33.132 12.127 1.00 63.40 493 LYS A O 1
ATOM 2203 N N . TYR A 1 335 ? 70.535 31.719 11.606 1.00 56.39 494 TYR A N 1
ATOM 2204 C CA . TYR A 1 335 ? 71.005 31.549 12.975 1.00 56.38 494 TYR A CA 1
ATOM 2205 C C . TYR A 1 335 ? 71.367 32.884 13.623 1.00 65.18 494 TYR A C 1
ATOM 2206 O O . TYR A 1 335 ? 70.910 33.168 14.734 1.00 66.58 494 TYR A O 1
ATOM 2215 N N . MET A 1 336 ? 72.195 33.689 12.927 1.00 63.63 495 MET A N 1
ATOM 2216 C CA . MET A 1 336 ? 72.702 34.974 13.395 1.00 65.61 495 MET A CA 1
ATOM 2217 C C . MET A 1 336 ? 71.637 36.061 13.511 1.00 73.86 495 MET A C 1
ATOM 2218 O O . MET A 1 336 ? 71.744 36.898 14.407 1.00 76.73 495 MET A O 1
ATOM 2223 N N . PHE A 1 337 ? 70.604 36.040 12.662 1.00 70.87 496 PHE A N 1
ATOM 2224 C CA . PHE A 1 337 ? 69.559 37.069 12.713 1.00 72.48 496 PHE A CA 1
ATOM 2225 C C . PHE A 1 337 ? 68.196 36.530 13.247 1.00 80.43 496 PHE A C 1
ATOM 2226 O O . PHE A 1 337 ? 67.147 37.115 12.979 1.00 80.74 496 PHE A O 1
ATOM 2234 N N . ALA A 1 338 ? 68.238 35.462 14.072 1.00 79.42 497 ALA A N 1
ATOM 2235 C CA . ALA A 1 338 ? 67.057 34.816 14.669 1.00 80.41 497 ALA A CA 1
ATOM 2236 C C . ALA A 1 338 ? 66.461 35.573 15.868 1.00 88.81 497 ALA A C 1
ATOM 2237 O O . ALA A 1 338 ? 65.303 35.336 16.232 1.00 89.18 497 ALA A O 1
ATOM 2239 N N . ASP A 1 339 ? 67.250 36.466 16.488 1.00 88.04 498 ASP A N 1
ATOM 2240 C CA . ASP A 1 339 ? 66.810 37.248 17.644 1.00 91.34 498 ASP A CA 1
ATOM 2241 C C . ASP A 1 339 ? 66.564 38.733 17.300 1.00 97.70 498 ASP A C 1
ATOM 2242 O O . ASP A 1 339 ? 66.439 39.569 18.203 1.00 100.21 498 ASP A O 1
ATOM 2247 N N . ALA A 1 340 ? 66.454 39.043 15.989 1.00 93.03 499 ALA A N 1
ATOM 2248 C CA . ALA A 1 340 ? 66.229 40.397 15.474 1.00 93.35 499 ALA A CA 1
ATOM 2249 C C . ALA A 1 340 ? 64.736 40.735 15.393 1.00 98.49 499 ALA A C 1
ATOM 2250 O O . ALA A 1 340 ? 63.932 39.919 14.935 1.00 97.42 499 ALA A O 1
ATOM 2252 N N . PRO A 1 341 ? 64.330 41.900 15.916 1.00 96.42 500 PRO A N 1
#

Nearest PDB structures (foldseek):
  6d0s-assembly1_A  TM=1.004E+00  e=1.673E-37  Homo sapiens
  2qfz-assembly2_B  TM=9.447E-01  e=1.399E-25  Homo sapiens
  2qfz-assembly1_A  TM=9.412E-01  e=2.730E-25  Homo sapiens
  1fkm-assembly1_A  TM=9.633E-01  e=4.389E-19  Saccharomyces cerevisiae
  2g77-assembly1_A  TM=9.537E-01  e=4.389E-19  Saccharomyces cerevisiae

Secondary structure (P-SEA, 3-state):
ccaaaaaaaaaaccccaaaaaaaaaccccccccaaaaaaaaacccccccccaaaaaaaaaaaaaaacccccccaaaaaaaaaaaaaaaaacccccccccccaaaaaaaaaaaaccccccccccccccaaaaaaaaaaaaaaaaaaaccccccccccaaaaaaaaaaaaaaaaaacaaaaaaaaaacccccccaaaaaaacccccccaaaaaaaaaaaaaccaaaaaaaaaaaaaaaaaaaaaacccaaaaaaaaaccccccccaaaaaaaaaaaaaaaaaaccc